Protein AF-A0A6A5HPJ6-F1 (afdb_monomer_lite)

Sequence (276 aa):
MSELLFRKVLNNEHLLENILDHLSEDFTKNVSIRLVNSSFNANFLRSIRLNYRRMKMECIGAPENVFYPETIKDHIYINYRKVKKTVVPNYFRFLRNVAKVKVEEIIVKNISNAGRVFAEKFHDLVYNELIGSNRANVSKLIGLGELCAECDDCNEMIHQCREYGPVLFDTLCRLSSFKIFDKLHVTSRTLEDFANFCSFFAGCKEDSVVLLDSVVRPEISVDHLVLWINESKVFYENGVKKRDHYYMPREVIDIMLKRSQDKPRIRQAVTVTLLF

Radius of gyration: 23.06 Å; chains: 1; bounding box: 64×51×66 Å

Foldseek 3Di:
DVVVVVVVQLQPLVNLLVVCVVVVQDVVVVVCQLVVDVNNVVSNLVVLLVLQLAWEKEADDAADDPVDVVQADQFIAISNHTDGLVCLLVVLQCVCPVSVHLHAEYEYYHVNSNDLVSLLVVLVSCDPRNCNPSLLNHQYDYDSPVSDPDDPSLLVNVQRHQHDDPDALVSLQPPPAQDEHQEYEHELVRQVVLQCVLVVPDPDPVSSLVVLLVSNPLSYEYLEYEYAYEQWDWDADVNDTDIDGDDRPVSNVVSNVVSNPPDPDHDHDYHYDYDD

Structure (mmCIF, N/CA/C/O backbone):
data_AF-A0A6A5HPJ6-F1
#
_entry.id   AF-A0A6A5HPJ6-F1
#
loop_
_atom_site.group_PDB
_atom_site.id
_atom_site.type_symbol
_atom_site.label_atom_id
_atom_site.label_alt_id
_atom_site.label_comp_id
_atom_site.label_asym_id
_atom_site.label_entity_id
_atom_site.label_seq_id
_atom_site.pdbx_PDB_ins_code
_atom_site.Cartn_x
_atom_site.Cartn_y
_atom_site.Cartn_z
_atom_site.occupancy
_atom_site.B_iso_or_equiv
_atom_site.auth_seq_id
_atom_site.auth_comp_id
_atom_site.auth_asym_id
_atom_site.auth_atom_id
_atom_site.pdbx_PDB_model_num
ATOM 1 N N . MET A 1 1 ? -38.010 3.406 37.203 1.00 51.53 1 MET A N 1
ATOM 2 C CA . MET A 1 1 ? -38.486 2.920 35.883 1.00 51.53 1 MET A CA 1
ATOM 3 C C . MET A 1 1 ? -37.555 3.306 34.728 1.00 51.53 1 MET A C 1
ATOM 5 O O . MET A 1 1 ? -37.367 2.480 33.845 1.00 51.53 1 MET A O 1
ATOM 9 N N . SER A 1 2 ? -36.936 4.497 34.733 1.00 67.88 2 SER A N 1
ATOM 10 C CA . SER A 1 2 ? -36.035 4.946 33.653 1.00 67.88 2 SER A CA 1
ATOM 11 C C . SER A 1 2 ? -34.766 4.096 33.504 1.00 67.88 2 SER A C 1
ATOM 13 O O . SER A 1 2 ? -34.370 3.794 32.388 1.00 67.88 2 SER A O 1
ATOM 15 N N . GLU A 1 3 ? -34.168 3.638 34.604 1.00 67.81 3 GLU A N 1
ATOM 16 C CA . GLU A 1 3 ? -32.877 2.932 34.583 1.00 67.81 3 GLU A CA 1
ATOM 17 C C . GLU A 1 3 ? -32.939 1.531 33.949 1.00 67.81 3 GLU A C 1
ATOM 19 O O . GLU A 1 3 ? -32.021 1.108 33.245 1.00 67.81 3 GLU A O 1
ATOM 24 N N . LEU A 1 4 ? -34.063 0.828 34.122 1.00 72.25 4 LEU A N 1
ATOM 25 C CA . LEU A 1 4 ? -34.287 -0.486 33.514 1.00 72.25 4 LEU A CA 1
ATOM 26 C C . LEU A 1 4 ? -34.496 -0.376 31.994 1.00 72.25 4 LEU A C 1
ATOM 28 O O . LEU A 1 4 ? -34.006 -1.209 31.234 1.00 72.25 4 LEU A O 1
ATOM 32 N N . LEU A 1 5 ? -35.192 0.676 31.552 1.00 70.69 5 LEU A N 1
ATOM 33 C CA . LEU A 1 5 ? -35.338 1.032 30.138 1.00 70.69 5 LEU A CA 1
ATOM 34 C C . LEU A 1 5 ? -33.995 1.453 29.535 1.00 70.69 5 LEU A C 1
ATOM 36 O O . LEU A 1 5 ? -33.640 0.974 28.461 1.00 70.69 5 LEU A O 1
ATOM 40 N N . PHE A 1 6 ? -33.211 2.256 30.259 1.00 70.00 6 PHE A N 1
ATOM 41 C CA . PHE A 1 6 ? -31.869 2.662 29.843 1.00 70.00 6 PHE A CA 1
ATOM 42 C C . PHE A 1 6 ? -30.971 1.441 29.626 1.00 70.00 6 PHE A C 1
ATOM 44 O O . PHE A 1 6 ? -30.386 1.281 28.560 1.00 70.00 6 PHE A O 1
ATOM 51 N N . ARG A 1 7 ? -30.942 0.499 30.578 1.00 70.50 7 ARG A N 1
ATOM 52 C CA . ARG A 1 7 ? -30.204 -0.764 30.422 1.00 70.50 7 ARG A CA 1
ATOM 53 C C . ARG A 1 7 ? -30.700 -1.613 29.254 1.00 70.50 7 ARG A C 1
ATOM 55 O O . ARG A 1 7 ? -29.881 -2.260 28.614 1.00 70.50 7 ARG A O 1
ATOM 62 N N . LYS A 1 8 ? -32.004 -1.640 28.968 1.00 76.25 8 LYS A N 1
ATOM 63 C CA . LYS A 1 8 ? -32.538 -2.382 27.813 1.00 76.25 8 LYS A CA 1
ATOM 64 C C . LYS A 1 8 ? -32.089 -1.772 26.484 1.00 76.25 8 LYS A C 1
ATOM 66 O O . LYS A 1 8 ? -31.725 -2.518 25.584 1.00 76.25 8 LYS A O 1
ATOM 71 N N . VAL A 1 9 ? -32.070 -0.443 26.375 1.00 71.88 9 VAL A N 1
ATOM 72 C CA . VAL A 1 9 ? -31.607 0.262 25.167 1.00 71.88 9 VAL A CA 1
ATOM 73 C C . VAL A 1 9 ? -30.094 0.113 24.995 1.00 71.88 9 VAL A C 1
ATOM 75 O O . VAL A 1 9 ? -29.637 -0.298 23.934 1.00 71.88 9 VAL A O 1
ATOM 78 N N . LEU A 1 10 ? -29.312 0.361 26.051 1.00 73.12 10 LEU A N 1
ATOM 79 C CA . LEU A 1 10 ? -27.845 0.333 26.001 1.00 73.12 10 LEU A CA 1
ATOM 80 C C . LEU A 1 10 ? -27.224 -1.075 25.902 1.00 73.12 10 LEU A C 1
ATOM 82 O O . LEU A 1 10 ? -25.999 -1.195 25.883 1.00 73.12 10 LEU A O 1
ATOM 86 N N . ASN A 1 11 ? -28.044 -2.127 25.882 1.00 75.31 11 ASN A N 1
ATOM 87 C CA . ASN A 1 11 ? -27.625 -3.516 25.676 1.00 75.31 11 ASN A CA 1
ATOM 88 C C . ASN A 1 11 ? -28.255 -4.141 24.420 1.00 75.31 11 ASN A C 1
ATOM 90 O O . ASN A 1 11 ? -28.041 -5.321 24.157 1.00 75.31 11 ASN A O 1
ATOM 94 N N . ASN A 1 12 ? -29.044 -3.384 23.654 1.00 80.94 12 ASN A N 1
ATOM 95 C CA . ASN A 1 12 ? -29.638 -3.874 22.417 1.00 80.94 12 ASN A CA 1
ATOM 96 C C . ASN A 1 12 ? -28.634 -3.721 21.266 1.00 80.94 12 ASN A C 1
ATOM 98 O O . ASN A 1 12 ? -28.398 -2.607 20.809 1.00 80.94 12 ASN A O 1
ATOM 102 N N . GLU A 1 13 ? -28.062 -4.830 20.789 1.00 76.25 13 GLU A N 1
ATOM 103 C CA . GLU A 1 13 ? -27.014 -4.817 19.755 1.00 76.25 13 GLU A CA 1
ATOM 104 C C . GLU A 1 13 ? -27.419 -4.054 18.488 1.00 76.25 13 GLU A C 1
ATOM 106 O O . GLU A 1 13 ? -26.641 -3.239 18.007 1.00 76.25 13 GLU A O 1
ATOM 111 N N . HIS A 1 14 ? -28.650 -4.224 18.002 1.00 78.25 14 HIS A N 1
ATOM 112 C CA . HIS A 1 14 ? -29.121 -3.551 16.789 1.00 78.25 14 HIS A CA 1
ATOM 113 C C . HIS A 1 14 ? -29.228 -2.027 16.968 1.00 78.25 14 HIS A C 1
ATOM 115 O O . HIS A 1 14 ? -28.934 -1.256 16.054 1.00 78.25 14 HIS A O 1
ATOM 121 N N . LEU A 1 15 ? -29.659 -1.560 18.144 1.00 78.50 15 LEU A N 1
ATOM 122 C CA . LEU A 1 15 ? -29.685 -0.125 18.439 1.00 78.50 15 LEU A CA 1
ATOM 123 C C . LEU A 1 15 ? -28.268 0.429 18.597 1.00 78.50 15 LEU A C 1
ATOM 125 O O . LEU A 1 15 ? -27.994 1.535 18.139 1.00 78.50 15 LEU A O 1
ATOM 129 N N . LEU A 1 16 ? -27.368 -0.341 19.212 1.00 78.38 16 LEU A N 1
ATOM 130 C CA . LEU A 1 16 ? -25.968 0.043 19.366 1.00 78.38 16 LEU A CA 1
ATOM 131 C C . LEU A 1 16 ? -25.250 0.131 18.021 1.00 78.38 16 LEU A C 1
ATOM 133 O O . LEU A 1 16 ? -24.552 1.113 17.804 1.00 78.38 16 LEU A O 1
ATOM 137 N N . GLU A 1 17 ? -25.433 -0.837 17.121 1.00 74.06 17 GLU A N 1
ATOM 138 C CA . GLU A 1 17 ? -24.867 -0.799 15.766 1.00 74.06 17 GLU A CA 1
ATOM 139 C C . GLU A 1 17 ? -25.351 0.452 15.016 1.00 74.06 17 GLU A C 1
ATOM 141 O O . GLU A 1 17 ? -24.523 1.240 14.565 1.00 74.06 17 GLU A O 1
ATOM 146 N N . ASN A 1 18 ? -26.658 0.739 15.029 1.00 76.88 18 ASN A N 1
ATOM 147 C CA . ASN A 1 18 ? -27.204 1.955 14.415 1.00 76.88 18 ASN A CA 1
ATOM 148 C C . ASN A 1 18 ? -26.628 3.248 15.018 1.00 76.88 18 ASN A C 1
ATOM 150 O O . ASN A 1 18 ? -26.275 4.171 14.284 1.00 76.88 18 ASN A O 1
ATOM 154 N N . ILE A 1 19 ? -26.530 3.339 16.349 1.00 73.56 19 ILE A N 1
ATOM 155 C CA . ILE A 1 19 ? -25.943 4.502 17.034 1.00 73.56 19 ILE A CA 1
ATOM 156 C C . ILE A 1 19 ? -24.470 4.657 16.640 1.00 73.56 19 ILE A C 1
ATOM 158 O O . ILE A 1 19 ? -24.012 5.761 16.346 1.00 73.56 19 ILE A O 1
ATOM 162 N N . LEU A 1 20 ? -23.723 3.555 16.625 1.00 73.12 20 LEU A N 1
ATOM 163 C CA . LEU A 1 20 ? -22.304 3.549 16.303 1.00 73.12 20 LEU A CA 1
ATOM 164 C C . LEU A 1 20 ? -22.040 3.896 14.845 1.00 73.12 20 LEU A C 1
ATOM 166 O O . LEU A 1 20 ? -21.059 4.587 14.601 1.00 73.12 20 LEU A O 1
ATOM 170 N N . ASP A 1 21 ? -22.903 3.502 13.910 1.00 71.25 21 ASP A N 1
ATOM 171 C CA . ASP A 1 21 ? -22.786 3.875 12.499 1.00 71.25 21 ASP A CA 1
ATOM 172 C C . ASP A 1 21 ? -22.893 5.393 12.309 1.00 71.25 21 ASP A C 1
ATOM 174 O O . ASP A 1 21 ? -22.066 5.981 11.606 1.00 71.25 21 ASP A O 1
ATOM 178 N N . HIS A 1 22 ? -23.808 6.050 13.032 1.00 69.69 22 HIS A N 1
ATOM 179 C CA . HIS A 1 22 ? -23.973 7.510 13.010 1.00 69.69 22 HIS A CA 1
ATOM 180 C C . HIS A 1 22 ? -22.855 8.250 13.758 1.00 69.69 22 HIS A C 1
ATOM 182 O O . HIS A 1 22 ? -22.448 9.339 13.365 1.00 69.69 22 HIS A O 1
ATOM 188 N N . LEU A 1 23 ? -22.316 7.658 14.828 1.00 64.00 23 LEU A N 1
ATOM 189 C CA . LEU A 1 23 ? -21.153 8.191 15.549 1.00 64.00 23 LEU A CA 1
ATOM 190 C C . LEU A 1 23 ? -19.832 7.850 14.852 1.00 64.00 23 LEU A C 1
ATOM 192 O O . LEU A 1 23 ? -18.767 8.320 15.265 1.00 64.00 23 LEU A O 1
ATOM 196 N N . SER A 1 24 ? -19.864 6.997 13.828 1.00 54.75 24 SER A N 1
ATOM 197 C CA . SER A 1 24 ? -18.650 6.404 13.301 1.00 54.75 24 SER A CA 1
ATOM 198 C C . SER A 1 24 ? -17.771 7.434 12.618 1.00 54.75 24 SER A C 1
ATOM 200 O O . SER A 1 24 ? -16.578 7.180 12.608 1.00 54.75 24 SER A O 1
ATOM 202 N N . GLU A 1 25 ? -18.280 8.564 12.108 1.00 56.00 25 GLU A N 1
ATOM 203 C CA . GLU A 1 25 ? -17.549 9.495 11.225 1.00 56.00 25 GLU A CA 1
ATOM 204 C C . GLU A 1 25 ? -16.145 9.879 11.722 1.00 56.00 25 GLU A C 1
ATOM 206 O O . GLU A 1 25 ? -15.208 9.953 10.926 1.00 56.00 25 GLU A O 1
ATOM 211 N N . ASP A 1 26 ? -15.947 10.019 13.035 1.00 61.34 26 ASP A N 1
ATOM 212 C CA . ASP A 1 26 ? -14.626 10.223 13.626 1.00 61.34 26 ASP A CA 1
ATOM 213 C C . ASP A 1 26 ? -14.498 9.491 14.965 1.00 61.34 26 ASP A C 1
ATOM 215 O O . ASP A 1 26 ? -14.671 10.058 16.046 1.00 61.34 26 ASP A O 1
ATOM 219 N N . PHE A 1 27 ? -14.169 8.197 14.904 1.00 66.81 27 PHE A N 1
ATOM 220 C CA . PHE A 1 27 ? -14.058 7.384 16.114 1.00 66.81 27 PHE A CA 1
ATOM 221 C C . PHE A 1 27 ? -13.033 7.942 17.109 1.00 66.81 27 PHE A C 1
ATOM 223 O O . PHE A 1 27 ? -13.158 7.662 18.297 1.00 66.81 27 PHE A O 1
ATOM 230 N N . THR A 1 28 ? -12.045 8.735 16.664 1.00 65.00 28 THR A N 1
ATOM 231 C CA . THR A 1 28 ? -11.054 9.346 17.565 1.00 65.00 28 THR A CA 1
ATOM 232 C C . THR A 1 28 ? -11.689 10.370 18.499 1.00 65.00 28 THR A C 1
ATOM 234 O O . THR A 1 28 ? -11.303 10.453 19.663 1.00 65.00 28 THR A O 1
ATOM 237 N N . LYS A 1 29 ? -12.723 11.077 18.032 1.00 68.81 29 LYS A N 1
ATOM 238 C CA . LYS A 1 29 ? -13.546 11.971 18.859 1.00 68.81 29 LYS A CA 1
ATOM 239 C C . LYS A 1 29 ? -14.499 11.206 19.772 1.00 68.81 29 LYS A C 1
ATOM 241 O O . LYS A 1 29 ? -14.876 11.700 20.827 1.00 68.81 29 LYS A O 1
ATOM 246 N N . ASN A 1 30 ? -14.829 9.978 19.385 1.00 71.75 30 ASN A N 1
ATOM 247 C CA . ASN A 1 30 ? -15.863 9.158 20.002 1.00 71.75 30 ASN A CA 1
ATOM 248 C C . ASN A 1 30 ? -15.307 7.976 20.817 1.00 71.75 30 ASN A C 1
ATOM 250 O O . ASN A 1 30 ? -16.066 7.110 21.246 1.00 71.75 30 ASN A O 1
ATOM 254 N N . VAL A 1 31 ? -13.996 7.939 21.097 1.00 75.19 31 VAL A N 1
ATOM 255 C CA . VAL A 1 31 ? -13.368 6.870 21.904 1.00 75.19 31 VAL A CA 1
ATOM 256 C C . VAL A 1 31 ? -13.970 6.802 23.310 1.00 75.19 31 VAL A C 1
ATO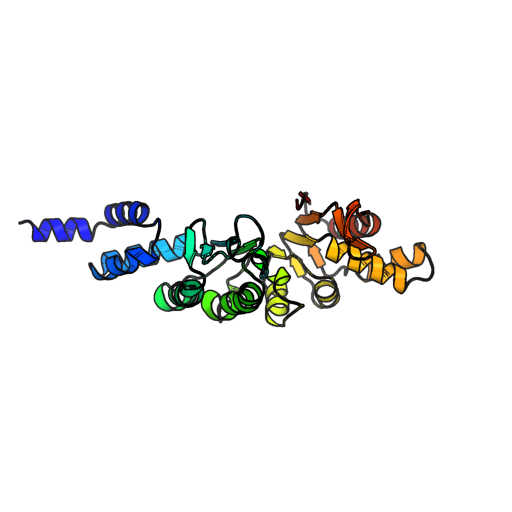M 258 O O . VAL A 1 31 ? -14.072 5.714 23.876 1.00 75.19 31 VAL A O 1
ATOM 261 N N . SER A 1 32 ? -14.401 7.936 23.868 1.00 77.81 32 SER A N 1
ATOM 262 C CA . SER A 1 32 ? -15.023 8.021 25.195 1.00 77.81 32 SER A CA 1
ATOM 263 C C . SER A 1 32 ? -16.351 7.267 25.293 1.00 77.81 32 SER A C 1
ATOM 265 O O . SER A 1 32 ? -16.693 6.803 26.377 1.00 77.81 32 SER A O 1
ATOM 267 N N . ILE A 1 33 ? -17.064 7.039 24.183 1.00 78.00 33 ILE A N 1
ATOM 268 C CA . ILE A 1 33 ? -18.317 6.260 24.168 1.00 78.00 33 ILE A CA 1
ATOM 269 C C . ILE A 1 33 ? -18.087 4.805 24.595 1.00 78.00 33 ILE A C 1
ATOM 271 O O . ILE A 1 33 ? -18.977 4.158 25.145 1.00 78.00 33 ILE A O 1
ATOM 275 N N . ARG A 1 34 ? -16.858 4.300 24.457 1.00 79.19 34 ARG A N 1
ATOM 276 C CA . ARG A 1 34 ? -16.461 2.992 24.995 1.00 79.19 34 ARG A CA 1
ATOM 277 C C . ARG A 1 34 ? -16.587 2.906 26.518 1.00 79.19 34 ARG A C 1
ATOM 279 O O . ARG A 1 34 ? -16.621 1.806 27.054 1.00 79.19 34 ARG A O 1
ATOM 286 N N . LEU A 1 35 ? -16.617 4.039 27.214 1.00 83.75 35 LEU A N 1
ATOM 287 C CA . LEU A 1 35 ? -16.704 4.100 28.671 1.00 83.75 35 LEU A CA 1
ATOM 288 C C . LEU A 1 35 ? -18.152 4.044 29.180 1.00 83.75 35 LEU A C 1
ATOM 290 O O . LEU A 1 35 ? -18.349 3.956 30.386 1.00 83.75 35 LEU A O 1
ATOM 294 N N . VAL A 1 36 ? -19.156 4.066 28.289 1.00 83.25 36 VAL A N 1
ATOM 295 C CA . VAL A 1 36 ? -20.579 4.023 28.671 1.00 83.25 36 VAL A CA 1
ATOM 296 C C . VAL A 1 36 ? -20.911 2.718 29.396 1.00 83.25 36 VAL A C 1
ATOM 298 O O . VAL A 1 36 ? -21.450 2.748 30.498 1.00 83.25 36 VAL A O 1
ATOM 301 N N . ASN A 1 37 ? -20.595 1.569 28.789 1.00 83.75 37 ASN A N 1
ATOM 302 C CA . ASN A 1 37 ? -20.653 0.250 29.423 1.00 83.75 37 ASN A CA 1
ATOM 303 C C . ASN A 1 37 ? -19.894 -0.805 28.586 1.00 83.75 37 ASN A C 1
ATOM 305 O O . ASN A 1 37 ? -19.376 -0.521 27.500 1.00 83.75 37 ASN A O 1
ATOM 309 N N . SER A 1 38 ? -19.848 -2.045 29.082 1.00 86.00 38 SER A N 1
ATOM 310 C CA . SER A 1 38 ? -19.188 -3.171 28.408 1.00 86.00 38 SER A CA 1
ATOM 311 C C . SER A 1 38 ? -19.775 -3.483 27.025 1.00 86.00 38 SER A C 1
ATOM 313 O O . SER A 1 38 ? -19.006 -3.746 26.099 1.00 86.00 38 SER A O 1
ATOM 315 N N . SER A 1 39 ? -21.098 -3.408 26.862 1.00 84.00 39 SER A N 1
ATOM 316 C CA . SER A 1 39 ? -21.813 -3.653 25.599 1.00 84.00 39 SER A CA 1
ATOM 317 C C . SER A 1 39 ? -21.470 -2.612 24.531 1.00 84.00 39 SER A C 1
ATOM 319 O O . SER A 1 39 ? -21.181 -2.976 23.391 1.00 84.00 39 SER A O 1
ATOM 321 N N . PHE A 1 40 ? -21.412 -1.327 24.894 1.00 83.81 40 PHE A N 1
ATOM 322 C CA . PHE A 1 40 ? -20.955 -0.246 24.017 1.00 83.81 40 PHE A CA 1
ATOM 323 C C . PHE A 1 40 ? -19.508 -0.447 23.597 1.00 83.81 40 PHE A C 1
ATOM 325 O O . PHE A 1 40 ? -19.202 -0.363 22.412 1.00 83.81 40 PHE A O 1
ATOM 332 N N . ASN A 1 41 ? -18.613 -0.749 24.542 1.00 86.19 41 ASN A N 1
ATOM 333 C CA . ASN A 1 41 ? -17.216 -1.016 24.213 1.00 86.19 41 ASN A CA 1
ATOM 334 C C . ASN A 1 41 ? -17.084 -2.208 23.252 1.00 86.19 41 ASN A C 1
ATOM 336 O O . ASN A 1 41 ? -16.337 -2.127 22.280 1.00 86.19 41 ASN A O 1
ATOM 340 N N . ALA A 1 42 ? -17.810 -3.303 23.495 1.00 87.06 42 ALA A N 1
ATOM 341 C CA . ALA A 1 42 ? -17.764 -4.492 22.651 1.00 87.06 42 ALA A CA 1
ATOM 342 C C . ALA A 1 42 ? -18.242 -4.200 21.221 1.00 87.06 42 ALA A C 1
ATOM 344 O O . ALA A 1 42 ? -17.525 -4.518 20.268 1.00 87.06 42 ALA A O 1
ATOM 345 N N . ASN A 1 43 ? -19.396 -3.542 21.076 1.00 85.12 43 ASN A N 1
ATOM 346 C CA . ASN A 1 43 ? -19.951 -3.176 19.773 1.00 85.12 43 ASN A CA 1
ATOM 347 C C . ASN A 1 43 ? -19.077 -2.141 19.054 1.00 85.12 43 ASN A C 1
ATOM 349 O O . ASN A 1 43 ? -18.738 -2.335 17.892 1.00 85.12 43 ASN A O 1
ATOM 353 N N . PHE A 1 44 ? -18.586 -1.118 19.760 1.00 84.69 44 PHE A N 1
ATOM 354 C CA . PHE A 1 44 ? -17.667 -0.127 19.195 1.00 84.69 44 PHE A CA 1
ATOM 355 C C . PHE A 1 44 ? -16.409 -0.797 18.630 1.00 84.69 44 PHE A C 1
ATOM 357 O O . PHE A 1 44 ? -16.035 -0.570 17.481 1.00 84.69 44 PHE A O 1
ATOM 364 N N . LEU A 1 45 ? -15.758 -1.667 19.412 1.00 88.19 45 LEU A N 1
ATOM 365 C CA . LEU A 1 45 ? -14.560 -2.372 18.956 1.00 88.19 45 LEU A CA 1
ATOM 366 C C . LEU A 1 45 ? -14.864 -3.345 17.808 1.00 88.19 45 LEU A C 1
ATOM 368 O O . LEU A 1 45 ? -14.022 -3.512 16.927 1.00 88.19 45 LEU A O 1
ATOM 372 N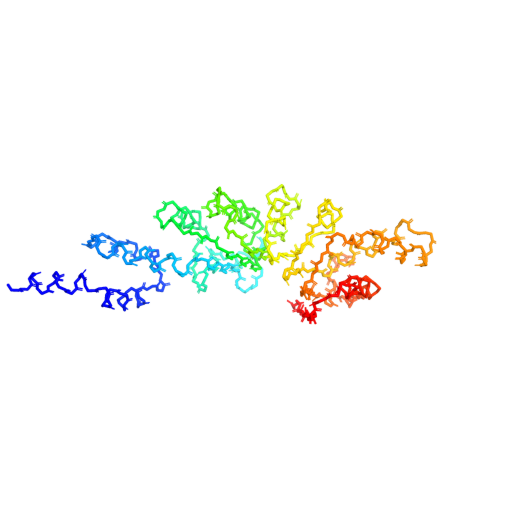 N . ARG A 1 46 ? -16.046 -3.974 17.788 1.00 88.69 46 ARG A N 1
ATOM 373 C CA . ARG A 1 46 ? -16.505 -4.811 16.670 1.00 88.69 46 ARG A CA 1
ATOM 374 C C . ARG A 1 46 ? -16.636 -3.990 15.385 1.00 88.69 46 ARG A C 1
ATOM 376 O O . ARG A 1 46 ? -16.044 -4.389 14.384 1.00 88.69 46 ARG A O 1
ATOM 383 N N . SER A 1 47 ? -17.297 -2.833 15.421 1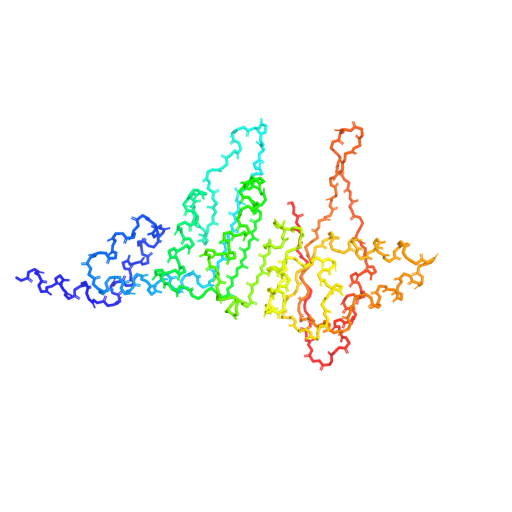.00 85.00 47 SER A N 1
ATOM 384 C CA . SER A 1 47 ? -17.425 -1.947 14.255 1.00 85.00 47 SER A CA 1
ATOM 385 C C . SER A 1 47 ? -16.061 -1.473 13.747 1.00 85.00 47 SER A C 1
ATOM 387 O O . SER A 1 47 ? -15.799 -1.517 12.547 1.00 85.00 47 SER A O 1
ATOM 389 N N . ILE A 1 48 ? -15.137 -1.108 14.646 1.00 87.81 48 ILE A N 1
ATOM 390 C CA . ILE A 1 48 ? -13.757 -0.766 14.259 1.00 87.81 48 ILE A CA 1
ATOM 391 C C . ILE A 1 48 ? -13.070 -1.948 13.563 1.00 87.81 48 ILE A C 1
ATOM 393 O O . ILE A 1 48 ? -12.483 -1.782 12.498 1.00 87.81 48 ILE A O 1
ATOM 397 N N . ARG A 1 49 ? -13.164 -3.165 14.108 1.00 91.31 49 ARG A N 1
ATOM 398 C CA . ARG A 1 49 ? -12.549 -4.346 13.480 1.00 91.31 49 ARG A CA 1
ATOM 399 C C . ARG A 1 49 ? -13.098 -4.640 12.095 1.00 91.31 49 ARG A C 1
ATOM 401 O O . ARG A 1 49 ? -12.340 -5.157 11.289 1.00 91.31 49 ARG A O 1
ATOM 408 N N . LEU A 1 50 ? -14.374 -4.369 11.831 1.00 88.31 50 LEU A N 1
ATOM 409 C CA . LEU A 1 50 ? -14.977 -4.579 10.513 1.00 88.31 50 LEU A CA 1
ATOM 410 C C . LEU A 1 50 ? -14.527 -3.499 9.521 1.00 88.31 50 LEU A C 1
ATOM 412 O O . LEU A 1 50 ? -14.069 -3.822 8.429 1.00 88.31 50 LEU A O 1
ATOM 416 N N . ASN A 1 51 ? -14.564 -2.233 9.935 1.00 85.75 51 ASN A N 1
ATOM 417 C CA . ASN A 1 51 ? -14.292 -1.092 9.058 1.00 85.75 51 ASN A CA 1
ATOM 418 C C . ASN A 1 51 ? -12.804 -0.877 8.743 1.00 85.75 51 ASN A C 1
ATOM 420 O O . ASN A 1 51 ? -12.479 -0.195 7.775 1.00 85.75 51 ASN A O 1
ATOM 424 N N . TYR A 1 52 ? -11.900 -1.433 9.554 1.00 92.44 52 TYR A N 1
ATOM 425 C CA . TYR A 1 52 ? -10.456 -1.196 9.447 1.00 92.44 52 TYR A CA 1
ATOM 426 C C . TYR A 1 52 ? -9.649 -2.434 9.027 1.00 92.44 52 TYR A C 1
ATOM 428 O O . TYR A 1 52 ? -8.422 -2.398 9.053 1.00 92.44 52 TYR A O 1
ATOM 436 N N . ARG A 1 53 ? -10.301 -3.524 8.587 1.00 95.19 53 ARG A N 1
ATOM 437 C CA . ARG A 1 53 ? -9.577 -4.628 7.915 1.00 95.19 53 ARG A CA 1
ATOM 438 C C . ARG A 1 53 ? -8.966 -4.181 6.594 1.00 95.19 53 ARG A C 1
ATOM 440 O O . ARG A 1 53 ? -7.885 -4.632 6.225 1.00 95.19 53 ARG A O 1
ATOM 447 N N . ARG A 1 54 ? -9.678 -3.285 5.906 1.00 96.44 54 ARG A N 1
ATOM 448 C CA . ARG A 1 54 ? -9.254 -2.631 4.673 1.00 96.44 54 ARG A CA 1
ATOM 449 C C . ARG A 1 54 ? -8.860 -1.201 4.995 1.00 96.44 54 ARG A C 1
ATOM 451 O O . ARG A 1 54 ? -9.678 -0.421 5.480 1.00 96.44 54 ARG A O 1
ATOM 458 N N . MET A 1 55 ? -7.605 -0.878 4.738 1.00 96.75 55 MET A N 1
ATOM 459 C CA . MET A 1 55 ? -6.997 0.406 5.042 1.00 96.75 55 MET A CA 1
ATOM 460 C C . MET A 1 55 ? -6.677 1.128 3.742 1.00 96.75 55 MET A C 1
ATOM 462 O O . MET A 1 55 ? -5.807 0.703 2.989 1.00 96.75 55 MET A O 1
ATOM 466 N N . LYS A 1 56 ? -7.345 2.250 3.491 1.00 96.62 56 LYS A N 1
ATOM 467 C CA . LYS A 1 56 ? -6.990 3.197 2.436 1.00 96.62 56 LYS A CA 1
ATOM 468 C C . LYS A 1 56 ? -6.426 4.454 3.079 1.00 96.62 56 LYS A C 1
ATOM 470 O O . LYS A 1 56 ? -7.114 5.102 3.863 1.00 96.62 56 LYS A O 1
ATOM 475 N N . MET A 1 57 ? -5.187 4.793 2.758 1.00 97.00 57 MET A N 1
ATOM 476 C CA . MET A 1 57 ? -4.464 5.912 3.355 1.00 97.00 57 MET A CA 1
ATOM 477 C C . MET A 1 57 ? -3.930 6.813 2.252 1.00 97.00 57 MET A C 1
ATOM 479 O O . MET A 1 57 ? -3.186 6.358 1.387 1.00 97.00 57 MET A O 1
ATOM 483 N N . GLU A 1 58 ? -4.329 8.080 2.245 1.00 95.50 58 GLU A N 1
ATOM 484 C CA . GLU A 1 58 ? -3.996 8.971 1.139 1.00 95.50 58 GLU A CA 1
ATOM 485 C C . GLU A 1 58 ? -3.797 10.432 1.539 1.00 95.50 58 GLU A C 1
ATOM 487 O O . GLU A 1 58 ? -4.402 10.933 2.488 1.00 95.50 58 GLU A O 1
ATOM 492 N N . CYS A 1 59 ? -2.951 11.133 0.784 1.00 92.69 59 CYS A N 1
ATOM 493 C CA . CYS A 1 59 ? -2.885 12.590 0.812 1.00 92.69 59 CYS A CA 1
ATOM 494 C C . CYS A 1 59 ? -3.659 13.152 -0.385 1.00 92.69 59 CYS A C 1
ATOM 496 O O . CYS A 1 59 ? -3.382 12.803 -1.533 1.00 92.69 59 CYS A O 1
ATOM 498 N N . ILE A 1 60 ? -4.627 14.033 -0.121 1.00 87.44 60 ILE A N 1
ATOM 499 C CA . ILE A 1 60 ? -5.485 14.638 -1.148 1.00 87.44 60 ILE A CA 1
ATOM 500 C C . ILE A 1 60 ? -5.054 16.086 -1.382 1.00 87.44 60 ILE A C 1
ATOM 502 O O . ILE A 1 60 ? -4.824 16.828 -0.427 1.00 87.44 60 ILE A O 1
ATOM 506 N N . GLY A 1 61 ? -4.952 16.496 -2.647 1.00 82.31 61 GLY A N 1
ATOM 507 C CA . GLY A 1 61 ? -4.560 17.845 -3.069 1.00 82.31 61 GLY A CA 1
ATOM 508 C C . GLY A 1 61 ? -3.074 17.973 -3.415 1.00 82.31 61 GLY A C 1
ATOM 509 O O . GLY A 1 61 ? -2.343 16.983 -3.412 1.00 82.31 61 GLY A O 1
ATOM 510 N N . ALA A 1 62 ? -2.628 19.205 -3.674 1.00 78.06 62 ALA A N 1
ATOM 511 C CA . ALA A 1 62 ? -1.271 19.496 -4.145 1.00 78.06 62 ALA A CA 1
ATOM 512 C C . ALA A 1 62 ? -0.169 18.990 -3.185 1.00 78.06 62 ALA A C 1
ATOM 514 O O . ALA A 1 62 ? -0.413 18.935 -1.974 1.00 78.06 62 ALA A O 1
ATOM 515 N N . PRO A 1 63 ? 1.019 18.614 -3.697 1.00 80.50 63 PRO A N 1
ATOM 516 C CA . PRO A 1 63 ? 2.163 18.252 -2.868 1.00 80.50 63 PRO A CA 1
ATOM 517 C C . PRO A 1 63 ? 2.591 19.380 -1.933 1.00 80.50 63 PRO A C 1
ATOM 519 O O . PRO A 1 63 ? 2.631 20.543 -2.331 1.00 80.50 63 PRO A O 1
ATOM 522 N N . GLU A 1 64 ? 2.952 19.017 -0.706 1.00 81.25 64 GLU A N 1
ATOM 523 C CA . GLU A 1 64 ? 3.606 19.924 0.232 1.00 81.25 64 GLU A CA 1
ATOM 524 C C . GLU A 1 64 ? 4.964 20.362 -0.304 1.00 81.25 64 GLU A C 1
ATOM 526 O O . GLU A 1 64 ? 5.801 19.536 -0.675 1.00 81.25 64 GLU A O 1
ATOM 531 N N . ASN A 1 65 ? 5.195 21.669 -0.308 1.00 69.69 65 ASN A N 1
ATOM 532 C CA . ASN A 1 65 ? 6.460 22.263 -0.683 1.00 69.69 65 ASN A CA 1
ATOM 533 C C . ASN A 1 65 ? 7.053 22.996 0.522 1.00 69.69 65 ASN A C 1
ATOM 535 O O . ASN A 1 65 ? 6.435 23.892 1.090 1.00 69.69 65 ASN A O 1
ATOM 539 N N . VAL A 1 66 ? 8.282 22.625 0.885 1.00 61.97 66 VAL A N 1
ATOM 540 C CA . VAL A 1 66 ? 9.022 23.210 2.015 1.00 61.97 66 VAL A CA 1
ATOM 541 C C . VAL A 1 66 ? 9.218 24.724 1.847 1.00 61.97 66 VAL A C 1
ATOM 543 O O . VAL A 1 66 ? 9.316 25.438 2.839 1.00 61.97 66 VAL A O 1
ATOM 546 N N . PHE A 1 67 ? 9.228 25.222 0.607 1.00 62.16 67 PHE A N 1
ATOM 547 C CA . PHE A 1 67 ? 9.363 26.645 0.291 1.00 62.16 67 PHE A CA 1
ATOM 548 C C . PHE A 1 67 ? 8.043 27.433 0.354 1.00 62.16 67 PHE A C 1
ATOM 550 O O . PHE A 1 67 ? 8.089 28.659 0.368 1.00 62.16 67 PHE A O 1
ATOM 557 N N . TYR A 1 68 ? 6.889 26.756 0.412 1.00 66.75 68 TYR A N 1
ATOM 558 C CA . TYR A 1 68 ? 5.555 27.373 0.408 1.00 66.75 68 TYR A CA 1
ATOM 559 C C . TYR A 1 68 ? 4.740 26.879 1.615 1.00 66.75 68 TYR A C 1
ATOM 561 O O . TY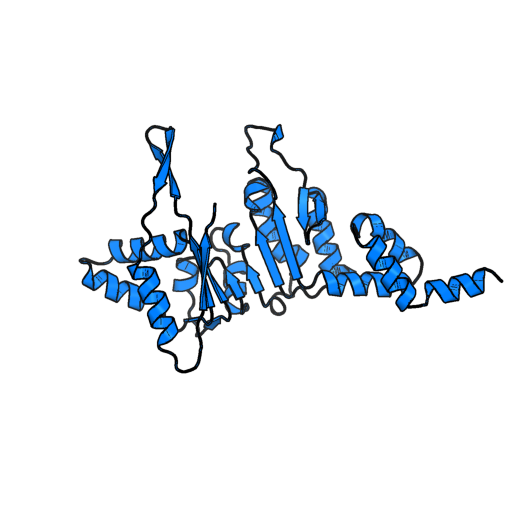R A 1 68 ? 4.044 25.857 1.515 1.00 66.75 68 TYR A O 1
ATOM 569 N N . PRO A 1 69 ? 4.833 27.564 2.773 1.00 65.25 69 PRO A N 1
ATOM 570 C CA . PRO A 1 69 ? 4.207 27.149 4.031 1.00 65.25 69 PRO A CA 1
ATOM 571 C C . PRO A 1 69 ? 2.697 26.892 3.934 1.00 65.25 69 PRO A C 1
ATOM 573 O O . PRO A 1 69 ? 2.171 26.029 4.632 1.00 65.25 69 PRO A O 1
ATOM 576 N N . GLU A 1 70 ? 2.001 27.596 3.044 1.00 64.94 70 GLU A N 1
ATOM 577 C CA . GLU A 1 70 ? 0.567 27.463 2.776 1.00 64.94 70 GLU A CA 1
ATOM 578 C C . GLU A 1 70 ? 0.164 26.089 2.225 1.00 64.94 70 GLU A C 1
ATOM 580 O O . GLU A 1 70 ? -1.001 25.702 2.305 1.00 64.94 70 GLU A O 1
ATOM 585 N N . THR A 1 71 ? 1.120 25.330 1.682 1.00 68.31 71 THR A N 1
ATOM 586 C CA . THR A 1 71 ? 0.872 23.979 1.168 1.00 68.31 71 THR A CA 1
ATOM 587 C C . THR A 1 71 ? 0.970 22.903 2.246 1.00 68.31 71 THR A C 1
ATOM 589 O O . THR A 1 71 ? 0.489 21.796 2.006 1.00 68.31 71 THR A O 1
ATOM 592 N N . ILE A 1 72 ? 1.545 23.212 3.421 1.00 75.44 72 ILE A N 1
ATOM 593 C CA . ILE A 1 72 ? 1.761 22.263 4.523 1.00 75.44 72 ILE A CA 1
ATOM 594 C C . ILE A 1 72 ? 0.413 21.775 5.050 1.00 75.44 72 ILE A C 1
ATOM 596 O O . ILE A 1 72 ? -0.338 22.514 5.688 1.00 75.44 72 ILE A O 1
ATOM 600 N N . LYS A 1 73 ? 0.114 20.492 4.841 1.00 80.44 73 LYS A N 1
ATOM 601 C CA . LYS A 1 73 ? -1.069 19.860 5.418 1.00 80.44 73 LYS A CA 1
ATOM 602 C C . LYS A 1 73 ? -0.687 19.287 6.767 1.00 80.44 73 LYS A C 1
ATOM 604 O O . LYS A 1 73 ? 0.318 18.603 6.935 1.00 80.44 73 LYS A O 1
ATOM 609 N N . ASP A 1 74 ? -1.531 19.507 7.756 1.00 88.00 74 ASP A N 1
ATOM 610 C CA . ASP A 1 74 ? -1.376 18.914 9.082 1.00 88.00 74 ASP A CA 1
ATOM 611 C C . ASP A 1 74 ? -2.010 17.515 9.181 1.00 88.00 74 ASP A C 1
ATOM 613 O O . ASP A 1 74 ? -2.009 16.908 10.251 1.00 88.00 74 ASP A O 1
ATOM 617 N N . HIS A 1 75 ? -2.558 16.990 8.081 1.00 91.25 75 HIS A N 1
ATOM 618 C CA . HIS A 1 75 ? -3.402 15.800 8.061 1.00 91.25 75 HIS A CA 1
ATOM 619 C C . HIS A 1 75 ? -3.194 14.931 6.817 1.00 91.25 75 HIS A C 1
ATOM 621 O O . HIS A 1 75 ? -2.678 15.378 5.795 1.00 91.25 75 HIS A O 1
ATOM 627 N N . ILE A 1 76 ? -3.670 13.693 6.916 1.00 94.31 76 ILE A N 1
ATOM 628 C CA . ILE A 1 76 ? -3.891 12.756 5.812 1.00 94.31 76 ILE A CA 1
ATOM 629 C C . ILE A 1 76 ? -5.316 12.202 5.904 1.00 94.31 76 ILE A C 1
ATOM 631 O O . ILE A 1 76 ? -6.031 12.475 6.871 1.00 94.31 76 ILE A O 1
ATOM 635 N N . TYR A 1 77 ? -5.729 11.410 4.922 1.00 93.00 77 TYR A N 1
ATOM 636 C CA . TYR A 1 77 ? -6.995 10.689 4.950 1.00 93.00 77 TYR A CA 1
ATOM 637 C C . TYR A 1 77 ? -6.753 9.207 5.227 1.00 93.00 77 TYR A C 1
ATOM 639 O O . TYR A 1 77 ? -5.930 8.584 4.565 1.00 93.00 77 TYR A O 1
ATOM 647 N N . ILE A 1 78 ? -7.473 8.640 6.194 1.00 93.31 78 ILE A N 1
ATOM 648 C CA . ILE A 1 78 ? -7.480 7.206 6.514 1.00 93.31 78 ILE A CA 1
ATOM 649 C C . ILE A 1 78 ? -8.929 6.729 6.438 1.00 93.31 78 ILE A C 1
ATOM 651 O O . ILE A 1 78 ? -9.773 7.222 7.182 1.00 93.31 78 ILE A O 1
ATOM 655 N N . ASN A 1 79 ? -9.234 5.803 5.529 1.00 91.12 79 ASN A N 1
ATOM 656 C CA . ASN A 1 79 ? -10.593 5.344 5.220 1.00 91.12 79 ASN A CA 1
ATOM 657 C C . ASN A 1 79 ? -11.564 6.521 5.030 1.00 91.12 79 ASN A C 1
ATOM 659 O O . ASN A 1 79 ? -12.622 6.577 5.652 1.00 91.12 79 ASN A O 1
ATOM 663 N N . TYR A 1 80 ? -11.159 7.478 4.185 1.00 88.00 80 TYR A N 1
ATOM 664 C CA . TYR A 1 80 ? -11.891 8.713 3.863 1.00 88.00 80 TYR A CA 1
ATOM 665 C C . TYR A 1 80 ? -12.022 9.725 5.010 1.00 88.00 80 TYR A C 1
ATOM 667 O O . TYR A 1 80 ? -12.696 10.741 4.862 1.00 88.00 80 TYR A O 1
ATOM 675 N N . ARG A 1 81 ? -11.336 9.508 6.139 1.00 85.69 81 ARG A N 1
ATOM 676 C CA . ARG A 1 81 ? -11.410 10.390 7.310 1.00 85.69 81 ARG A CA 1
ATOM 677 C C . ARG A 1 81 ? -10.151 11.203 7.474 1.00 85.69 81 ARG A C 1
ATOM 679 O O . ARG A 1 81 ? -9.050 10.662 7.438 1.00 85.69 81 ARG A O 1
ATOM 686 N N . LYS A 1 82 ? -10.328 12.495 7.725 1.00 89.31 82 LYS A N 1
ATOM 687 C CA . LYS A 1 82 ? -9.241 13.436 7.978 1.00 89.31 82 LYS A CA 1
ATOM 688 C C . LYS A 1 82 ? -8.603 13.159 9.343 1.00 89.31 82 LYS A C 1
ATOM 690 O O . LYS A 1 82 ? -9.232 13.374 10.375 1.00 89.31 82 LYS A O 1
ATOM 695 N N . VAL A 1 83 ? -7.346 12.724 9.351 1.00 89.44 83 VAL A N 1
ATOM 696 C CA . VAL A 1 83 ? -6.572 12.417 10.562 1.00 89.44 83 VAL A CA 1
ATOM 697 C C . VAL A 1 83 ? -5.327 13.291 10.601 1.00 89.44 83 VAL A C 1
ATOM 699 O O . VAL A 1 83 ? -4.544 13.310 9.652 1.00 89.44 83 VAL A O 1
ATOM 702 N N . LYS A 1 84 ? -5.121 14.009 11.712 1.00 91.12 84 LYS A N 1
ATOM 703 C CA . LYS A 1 84 ? -3.902 14.803 11.920 1.00 91.12 84 LYS A CA 1
ATOM 704 C C . LYS A 1 84 ? -2.671 13.900 11.912 1.00 91.12 84 LYS A C 1
ATOM 706 O O . LYS A 1 84 ? -2.657 12.881 12.600 1.00 91.12 84 LYS A O 1
ATOM 711 N N . LYS A 1 85 ? -1.609 14.310 11.216 1.00 92.50 85 LYS A N 1
ATOM 712 C CA . LYS A 1 85 ? -0.335 13.574 11.113 1.00 92.50 85 LYS A CA 1
ATOM 713 C C . LYS A 1 85 ? 0.232 13.202 12.482 1.00 92.50 85 LYS A C 1
ATOM 715 O O . LYS A 1 85 ? 0.689 12.082 12.677 1.00 92.50 85 LYS A O 1
ATOM 720 N N . THR A 1 86 ? 0.132 14.114 13.449 1.00 91.19 86 THR A N 1
ATOM 721 C CA . THR A 1 86 ? 0.593 13.914 14.833 1.00 91.19 86 THR A CA 1
ATOM 722 C C . THR A 1 86 ? -0.174 12.826 15.587 1.00 91.19 86 THR A C 1
ATOM 724 O O . THR A 1 86 ? 0.348 12.260 16.543 1.00 91.19 86 THR A O 1
ATOM 727 N N . VAL A 1 87 ? -1.400 12.508 15.164 1.00 91.06 87 VAL A N 1
ATOM 728 C CA . VAL A 1 87 ? -2.269 11.504 15.796 1.00 91.06 87 VAL A CA 1
ATOM 729 C C . VAL A 1 87 ? -2.076 10.116 15.177 1.00 91.06 87 VAL A C 1
ATOM 731 O O . VAL A 1 87 ? -2.329 9.119 15.851 1.00 91.06 87 VAL A O 1
ATOM 734 N N . VAL A 1 88 ? -1.582 10.029 13.935 1.00 93.94 88 VAL A N 1
ATOM 735 C CA . VAL A 1 88 ? -1.420 8.770 13.180 1.00 93.94 88 VAL A CA 1
ATOM 736 C C . VAL A 1 88 ? -0.701 7.662 13.970 1.00 93.94 88 VAL A C 1
ATOM 738 O O . VAL A 1 88 ? -1.230 6.550 13.998 1.00 93.94 88 VAL A O 1
ATOM 741 N N . PRO A 1 89 ? 0.418 7.907 14.684 1.00 94.62 89 PRO A N 1
ATOM 742 C CA . PRO A 1 89 ? 1.082 6.843 15.443 1.00 94.62 89 PRO A CA 1
ATOM 743 C C . PRO A 1 89 ? 0.180 6.223 16.521 1.00 94.62 89 PRO A C 1
ATOM 745 O O . PRO A 1 89 ? 0.032 5.005 16.606 1.00 94.62 89 PRO A O 1
ATOM 748 N N . ASN A 1 90 ? -0.488 7.064 17.317 1.00 91.62 90 ASN A N 1
ATOM 749 C CA . ASN A 1 90 ? -1.401 6.605 18.367 1.00 91.62 90 ASN A CA 1
ATOM 750 C C . ASN A 1 90 ? -2.653 5.949 17.778 1.00 91.62 90 ASN A C 1
ATOM 752 O O . ASN A 1 90 ? -3.188 5.005 18.356 1.00 91.62 90 ASN A O 1
ATOM 756 N N . TYR A 1 91 ? -3.098 6.425 16.616 1.00 92.38 91 TYR A N 1
ATOM 757 C CA . TYR A 1 91 ? -4.203 5.839 15.873 1.00 92.38 91 TYR A CA 1
ATOM 758 C C . TYR A 1 91 ? -3.893 4.398 15.457 1.00 92.38 91 TYR A C 1
ATOM 760 O O . TYR A 1 91 ? -4.678 3.493 15.735 1.00 92.38 91 TYR A O 1
ATOM 768 N N . PHE A 1 92 ? -2.726 4.159 14.855 1.00 96.06 92 PHE A N 1
ATOM 769 C CA . PHE A 1 92 ? -2.289 2.816 14.470 1.00 96.06 92 PHE A CA 1
ATOM 770 C C . PHE A 1 92 ? -2.119 1.900 15.683 1.00 96.06 92 PHE A C 1
ATOM 772 O O . PHE A 1 92 ? -2.697 0.811 15.704 1.00 96.06 92 PHE A O 1
ATOM 779 N N . ARG A 1 93 ? -1.465 2.378 16.750 1.00 94.81 93 ARG A N 1
ATOM 780 C CA . ARG A 1 93 ? -1.346 1.621 18.007 1.00 94.81 93 ARG A CA 1
ATOM 781 C C . ARG A 1 93 ? -2.697 1.264 18.611 1.00 94.81 93 ARG A C 1
ATOM 783 O O . ARG A 1 93 ? -2.856 0.164 19.136 1.00 94.81 93 ARG A O 1
ATOM 790 N N . PHE A 1 94 ? -3.678 2.161 18.547 1.00 91.88 94 PHE A N 1
ATOM 791 C CA . PHE A 1 94 ? -5.032 1.868 19.005 1.00 91.88 94 PHE A CA 1
ATOM 792 C C . PHE A 1 94 ? -5.661 0.731 18.194 1.00 91.88 94 PHE A C 1
ATOM 794 O O . PHE A 1 94 ? -6.157 -0.233 18.785 1.00 91.88 94 PHE A O 1
ATOM 801 N N . LEU A 1 95 ? -5.611 0.816 16.859 1.00 93.75 95 LEU A N 1
ATOM 802 C CA . LEU A 1 95 ? -6.157 -0.219 15.979 1.00 93.75 95 LEU A CA 1
ATOM 803 C C . LEU A 1 95 ? -5.511 -1.581 16.260 1.00 93.75 95 LEU A C 1
ATOM 805 O O . LEU A 1 95 ? -6.217 -2.573 16.452 1.00 93.75 95 LEU A O 1
ATOM 809 N N . ARG A 1 96 ? -4.181 -1.619 16.368 1.00 95.12 96 ARG A N 1
ATOM 810 C CA . ARG A 1 96 ? -3.421 -2.848 16.607 1.00 95.12 96 ARG A CA 1
ATOM 811 C C . ARG A 1 96 ? -3.617 -3.404 18.018 1.00 95.12 96 ARG A C 1
ATOM 813 O O . ARG A 1 96 ? -3.985 -4.564 18.174 1.00 95.12 96 ARG A O 1
ATOM 820 N N . ASN A 1 97 ? -3.382 -2.603 19.054 1.00 93.88 97 ASN A N 1
ATOM 821 C CA . ASN A 1 97 ? -3.234 -3.112 20.423 1.00 93.88 97 ASN A CA 1
ATOM 822 C C . ASN A 1 97 ? -4.561 -3.151 21.189 1.00 93.88 97 ASN A C 1
ATOM 824 O O . ASN A 1 97 ? -4.813 -4.086 21.950 1.00 93.88 97 ASN A O 1
ATOM 828 N N . VAL A 1 98 ? -5.421 -2.148 20.988 1.00 90.62 98 VAL A N 1
ATOM 829 C CA . VAL A 1 98 ? -6.682 -2.010 21.733 1.00 90.62 98 VAL A CA 1
ATOM 830 C C . VAL A 1 98 ? -7.825 -2.660 20.969 1.00 90.62 98 VAL A C 1
ATOM 832 O O . VAL A 1 98 ? -8.512 -3.540 21.492 1.00 90.62 98 VAL A O 1
ATOM 835 N N . ALA A 1 99 ? -8.020 -2.255 19.714 1.00 90.31 99 ALA A N 1
ATOM 836 C CA . ALA A 1 99 ? -9.064 -2.825 18.879 1.00 90.31 99 ALA A CA 1
ATOM 837 C C . ALA A 1 99 ? -8.693 -4.212 18.350 1.00 90.31 99 ALA A C 1
ATOM 839 O O . ALA A 1 99 ? -9.603 -4.984 18.057 1.00 90.31 99 ALA A O 1
ATOM 840 N N . LYS A 1 100 ? -7.406 -4.585 18.322 1.00 94.56 100 LYS A N 1
ATOM 841 C CA . LYS A 1 100 ? -6.938 -5.885 17.811 1.00 94.56 100 LYS A CA 1
ATOM 842 C C . LYS A 1 100 ? -7.431 -6.136 16.386 1.00 94.56 100 LYS A C 1
ATOM 844 O O . LYS A 1 100 ? -7.932 -7.216 16.069 1.00 94.56 100 LYS A O 1
ATOM 849 N N . VAL A 1 101 ? -7.355 -5.102 15.550 1.00 94.56 101 VAL A N 1
ATOM 850 C CA . VAL A 1 101 ? -7.716 -5.190 14.136 1.00 94.56 101 VAL A CA 1
ATOM 851 C C . VAL A 1 101 ? -6.718 -6.105 13.433 1.00 94.56 101 VAL A C 1
ATOM 853 O O . VAL A 1 101 ? -5.508 -5.922 13.543 1.00 94.56 101 VAL A O 1
ATOM 856 N N . LYS A 1 102 ? -7.238 -7.093 12.704 1.00 95.00 102 LYS A N 1
ATOM 857 C CA . LYS A 1 102 ? -6.459 -7.887 11.755 1.00 95.00 102 LYS A CA 1
ATOM 858 C C . LYS A 1 102 ? -6.564 -7.190 10.406 1.00 95.00 102 LYS A C 1
ATOM 860 O O . LYS A 1 102 ? -7.598 -7.284 9.753 1.00 95.00 102 LYS A O 1
ATOM 865 N N . VAL A 1 103 ? -5.548 -6.406 10.067 1.00 97.06 103 VAL A N 1
ATOM 866 C CA . VAL A 1 103 ? -5.495 -5.717 8.777 1.00 97.06 103 VAL A CA 1
ATOM 867 C C . VAL A 1 103 ? -5.213 -6.754 7.694 1.00 97.06 103 VAL A C 1
ATOM 869 O O . VAL A 1 103 ? -4.290 -7.552 7.831 1.00 97.06 103 VAL A O 1
ATOM 872 N N . GLU A 1 104 ? -6.038 -6.748 6.654 1.00 97.62 104 GLU A N 1
ATOM 873 C CA . GLU A 1 104 ? -6.004 -7.702 5.541 1.00 97.62 104 GLU A CA 1
ATOM 874 C C . GLU A 1 104 ? -5.592 -7.016 4.230 1.00 97.62 104 GLU A C 1
ATOM 876 O O . GLU A 1 104 ? -4.934 -7.631 3.388 1.00 97.62 104 GLU A O 1
ATOM 881 N N . GLU A 1 105 ? -5.948 -5.737 4.066 1.00 98.25 105 GLU A N 1
ATOM 882 C CA . GLU A 1 105 ? -5.666 -4.956 2.862 1.00 98.25 105 GLU A CA 1
ATOM 883 C C . GLU A 1 105 ? -5.165 -3.555 3.216 1.00 98.25 105 GLU A C 1
ATOM 885 O O . GLU A 1 105 ? -5.772 -2.856 4.030 1.00 98.25 105 GLU A O 1
ATOM 890 N N . ILE A 1 106 ? -4.089 -3.121 2.563 1.00 98.31 106 ILE A N 1
ATOM 891 C CA . ILE A 1 106 ? -3.516 -1.783 2.701 1.00 98.31 106 ILE A CA 1
ATOM 892 C C . ILE A 1 106 ? -3.319 -1.175 1.314 1.00 98.31 106 ILE A C 1
ATOM 894 O O . ILE A 1 106 ? -2.674 -1.753 0.442 1.00 98.31 106 ILE A O 1
ATOM 898 N N . ILE A 1 107 ? -3.859 0.024 1.123 1.00 97.94 107 ILE A N 1
ATOM 899 C CA . ILE A 1 107 ? -3.687 0.839 -0.074 1.00 97.94 107 ILE A CA 1
ATOM 900 C C . ILE A 1 107 ? -3.218 2.217 0.370 1.00 97.94 107 ILE A C 1
ATOM 902 O O . ILE A 1 107 ? -3.936 2.937 1.062 1.00 97.94 107 ILE A O 1
ATOM 906 N N . VAL A 1 108 ? -2.026 2.591 -0.067 1.00 96.81 108 VAL A N 1
ATOM 907 C CA . VAL A 1 108 ? -1.409 3.890 0.167 1.00 96.81 108 VAL A CA 1
ATOM 908 C C . VAL A 1 108 ? -1.406 4.671 -1.140 1.00 96.81 108 VAL A C 1
ATOM 910 O O . VAL A 1 108 ? -1.106 4.114 -2.191 1.00 96.81 108 VAL A O 1
ATOM 913 N N . LYS A 1 109 ? -1.777 5.952 -1.101 1.00 94.12 109 LYS A N 1
ATOM 914 C CA . LYS A 1 109 ? -1.744 6.829 -2.279 1.00 94.12 109 LYS A CA 1
ATOM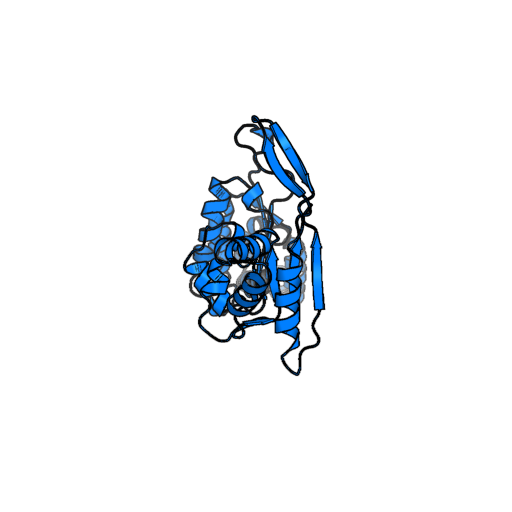 915 C C . LYS A 1 109 ? -1.189 8.197 -1.933 1.00 94.12 109 LYS A C 1
ATOM 917 O O . LYS A 1 109 ? -1.622 8.816 -0.963 1.00 94.12 109 LYS A O 1
ATOM 922 N N . ASN A 1 110 ? -0.281 8.707 -2.759 1.00 90.75 110 ASN A N 1
ATOM 923 C CA . ASN A 1 110 ? 0.196 10.090 -2.690 1.00 90.75 110 ASN A CA 1
ATOM 924 C C . ASN A 1 110 ? 0.753 10.508 -1.317 1.00 90.75 110 ASN A C 1
ATOM 926 O O . ASN A 1 110 ? 0.785 11.693 -1.013 1.00 90.75 110 ASN A O 1
ATOM 930 N N . ILE A 1 111 ? 1.181 9.586 -0.448 1.00 93.38 111 ILE A N 1
ATOM 931 C CA . ILE A 1 111 ? 1.695 9.971 0.878 1.00 93.38 111 ILE A CA 1
ATOM 932 C C . ILE A 1 111 ? 2.992 10.782 0.768 1.00 93.38 111 ILE A C 1
ATOM 934 O O . ILE A 1 111 ? 3.236 11.643 1.608 1.00 93.38 111 ILE A O 1
ATOM 938 N N . SER A 1 112 ? 3.758 10.617 -0.310 1.00 87.88 112 SER A N 1
ATOM 939 C CA . SER A 1 112 ? 4.868 11.506 -0.675 1.00 87.88 112 SER A CA 1
ATOM 940 C C . SER A 1 112 ? 4.466 12.992 -0.722 1.00 87.88 112 SER A C 1
ATOM 942 O O . SER A 1 112 ? 5.259 13.857 -0.352 1.00 87.88 112 SER A O 1
ATOM 944 N N . ASN A 1 113 ? 3.210 13.300 -1.071 1.00 89.19 113 ASN A N 1
ATOM 945 C CA . ASN A 1 113 ? 2.667 14.663 -1.093 1.00 89.19 113 ASN A CA 1
ATOM 946 C C . ASN A 1 113 ? 2.428 15.241 0.307 1.00 89.19 113 ASN A C 1
ATOM 948 O O . ASN A 1 113 ? 2.161 16.431 0.423 1.00 89.19 113 ASN A O 1
ATOM 952 N N . ALA A 1 114 ? 2.493 14.426 1.361 1.00 88.56 114 ALA A N 1
ATOM 953 C CA . ALA A 1 114 ? 2.333 14.843 2.753 1.00 88.56 114 ALA A CA 1
ATOM 954 C C . ALA A 1 114 ? 3.662 15.304 3.394 1.00 88.56 114 ALA A C 1
ATOM 956 O O . ALA A 1 114 ? 3.785 15.330 4.620 1.00 88.56 114 ALA A O 1
ATOM 957 N N . GLY A 1 115 ? 4.658 15.642 2.574 1.00 86.06 115 GLY A N 1
ATOM 958 C CA . GLY A 1 115 ? 5.969 16.108 3.008 1.00 86.06 115 GLY A CA 1
ATOM 959 C C . GLY A 1 115 ? 6.949 14.959 3.244 1.00 86.06 115 GLY A C 1
ATOM 960 O O . GLY A 1 115 ? 6.625 13.954 3.878 1.00 86.06 115 GLY A O 1
ATOM 961 N N . ARG A 1 116 ? 8.185 15.137 2.762 1.00 83.56 116 ARG A N 1
ATOM 962 C CA . ARG A 1 116 ? 9.237 14.106 2.755 1.00 83.56 116 ARG A CA 1
ATOM 963 C C . ARG A 1 116 ? 9.460 13.456 4.124 1.00 83.56 116 ARG A C 1
ATOM 965 O O . ARG A 1 116 ? 9.406 12.239 4.236 1.00 83.56 116 ARG A O 1
ATOM 972 N N . VAL A 1 117 ? 9.627 14.269 5.169 1.00 86.50 117 VAL A N 1
ATOM 973 C CA . VAL A 1 117 ? 9.903 13.784 6.535 1.00 86.50 117 VAL A CA 1
ATOM 974 C C . VAL A 1 117 ? 8.764 12.922 7.079 1.00 86.50 117 VAL A C 1
ATOM 976 O O . VAL A 1 117 ? 9.001 11.950 7.793 1.00 86.50 117 VAL A O 1
ATOM 979 N N . PHE A 1 118 ? 7.514 13.284 6.781 1.00 90.75 118 PHE A N 1
ATOM 980 C CA . PHE A 1 118 ? 6.372 12.482 7.204 1.00 90.75 118 PHE A CA 1
ATOM 981 C C . PHE A 1 118 ? 6.269 11.205 6.373 1.00 90.75 118 PHE A C 1
ATOM 983 O O . PHE A 1 118 ? 6.052 10.149 6.951 1.00 90.75 118 PHE A O 1
ATOM 990 N N . ALA A 1 119 ? 6.454 11.289 5.054 1.00 89.62 119 ALA A N 1
ATOM 991 C CA . ALA A 1 119 ? 6.382 10.149 4.146 1.00 89.62 119 ALA A CA 1
ATOM 992 C C . ALA A 1 119 ? 7.402 9.051 4.493 1.00 89.62 119 ALA A C 1
ATOM 994 O O . ALA A 1 119 ? 7.017 7.888 4.595 1.00 89.62 119 ALA A O 1
ATOM 995 N N . GLU A 1 120 ? 8.656 9.429 4.766 1.00 85.31 120 GLU A N 1
ATOM 996 C CA . GLU A 1 120 ? 9.715 8.506 5.203 1.00 85.31 120 GLU A CA 1
ATOM 997 C C . GLU A 1 120 ? 9.319 7.796 6.511 1.00 85.31 120 GLU A C 1
ATOM 999 O O . GLU A 1 120 ? 9.373 6.575 6.604 1.00 85.31 120 GLU A O 1
ATOM 1004 N N . LYS A 1 121 ? 8.808 8.539 7.503 1.00 93.12 121 LYS A N 1
ATOM 1005 C CA . LYS A 1 121 ? 8.345 7.954 8.776 1.00 93.12 121 LYS A CA 1
ATOM 1006 C C . LYS A 1 121 ? 7.066 7.134 8.634 1.00 93.12 121 LYS A C 1
ATOM 1008 O O . LYS A 1 121 ? 6.819 6.230 9.427 1.00 93.12 121 LYS A O 1
ATOM 1013 N N . PHE A 1 122 ? 6.209 7.476 7.677 1.00 95.81 122 PHE A N 1
ATOM 1014 C CA . PHE A 1 122 ? 4.909 6.839 7.503 1.00 95.81 122 PHE A CA 1
ATOM 1015 C C . PHE A 1 122 ? 5.053 5.367 7.128 1.00 95.81 122 PHE A C 1
ATOM 1017 O O . PHE A 1 122 ? 4.290 4.545 7.632 1.00 95.81 122 PHE A O 1
ATOM 1024 N N . HIS A 1 123 ? 6.052 5.044 6.304 1.00 94.75 123 HIS A N 1
ATOM 1025 C CA . HIS A 1 123 ? 6.429 3.670 5.989 1.00 94.75 123 HIS A CA 1
ATOM 1026 C C . HIS A 1 123 ? 6.604 2.832 7.267 1.00 94.75 123 HIS A C 1
ATOM 1028 O O . HIS A 1 123 ? 5.899 1.841 7.478 1.00 94.75 123 HIS A O 1
ATOM 1034 N N . ASP A 1 124 ? 7.456 3.303 8.175 1.00 94.44 124 ASP A N 1
ATOM 1035 C CA . ASP A 1 124 ? 7.771 2.598 9.416 1.00 94.44 124 ASP A CA 1
ATOM 1036 C C . ASP A 1 124 ? 6.580 2.559 10.373 1.00 94.44 124 ASP A C 1
ATOM 1038 O O . ASP A 1 124 ? 6.385 1.577 11.085 1.00 94.44 124 ASP A O 1
ATOM 1042 N N . LEU A 1 125 ? 5.742 3.600 10.387 1.00 97.19 125 LEU A N 1
ATOM 1043 C CA . LEU A 1 125 ? 4.510 3.602 11.177 1.00 97.19 125 LEU A CA 1
ATOM 1044 C C . LEU A 1 125 ? 3.543 2.505 10.717 1.00 97.19 125 LEU A C 1
ATOM 1046 O O . LEU A 1 125 ? 2.936 1.837 11.556 1.00 97.19 125 LEU A O 1
ATOM 1050 N N . VAL A 1 126 ? 3.396 2.292 9.408 1.00 97.38 126 VAL A N 1
ATOM 1051 C CA . VAL A 1 126 ? 2.534 1.224 8.883 1.00 97.38 126 VAL A CA 1
ATOM 1052 C C . VAL A 1 126 ? 3.071 -0.145 9.306 1.00 97.38 126 VAL A C 1
ATOM 1054 O O . VAL A 1 126 ? 2.321 -0.950 9.863 1.00 97.38 126 VAL A O 1
ATOM 1057 N N . TYR A 1 127 ? 4.366 -0.401 9.128 1.00 95.31 127 TYR A N 1
ATOM 1058 C CA . TYR A 1 127 ? 4.948 -1.691 9.499 1.00 95.31 127 TYR A CA 1
ATOM 1059 C C . TYR A 1 127 ? 4.980 -1.937 11.002 1.00 95.31 127 TYR A C 1
ATOM 1061 O O . TYR A 1 127 ? 4.574 -3.008 11.451 1.00 95.31 127 TYR A O 1
ATOM 1069 N N . ASN A 1 128 ? 5.414 -0.961 11.794 1.00 95.25 128 ASN A N 1
ATOM 1070 C CA . ASN A 1 128 ? 5.673 -1.167 13.215 1.00 95.25 128 ASN A CA 1
ATOM 1071 C C . ASN A 1 128 ? 4.422 -0.978 14.074 1.00 95.25 128 ASN A C 1
ATOM 1073 O O . ASN A 1 128 ? 4.172 -1.764 14.990 1.00 95.25 128 ASN A O 1
ATOM 1077 N N . GLU A 1 129 ? 3.608 0.035 13.783 1.00 96.50 129 GLU A N 1
ATOM 1078 C CA . GLU A 1 129 ? 2.510 0.437 14.668 1.00 96.50 129 GLU A CA 1
ATOM 1079 C C . GLU A 1 129 ? 1.156 -0.118 14.221 1.00 96.50 129 GLU A C 1
ATOM 1081 O O . GLU A 1 129 ? 0.317 -0.415 15.073 1.00 96.50 129 GLU A O 1
ATOM 1086 N N . LEU A 1 130 ? 0.936 -0.289 12.911 1.00 97.00 130 LEU A N 1
ATOM 1087 C CA . LEU A 1 130 ? -0.326 -0.808 12.372 1.00 97.00 130 LEU A CA 1
ATOM 1088 C C . LEU A 1 130 ? -0.294 -2.331 12.190 1.00 97.00 130 LEU A C 1
ATOM 1090 O O . LEU A 1 130 ? -1.131 -3.032 12.759 1.00 97.00 130 LEU A O 1
ATOM 1094 N N . ILE A 1 131 ? 0.666 -2.846 11.416 1.00 95.69 131 ILE A N 1
ATOM 1095 C CA . ILE A 1 131 ? 0.774 -4.281 11.104 1.00 95.69 131 ILE A CA 1
ATOM 1096 C C . ILE A 1 131 ? 1.455 -5.027 12.259 1.00 95.69 131 ILE A C 1
ATOM 1098 O O . ILE A 1 131 ? 0.917 -5.992 12.815 1.00 95.69 131 ILE A O 1
ATOM 1102 N N . GLY A 1 132 ? 2.647 -4.571 12.643 1.00 92.88 132 GLY A N 1
ATOM 1103 C CA . GLY A 1 132 ? 3.514 -5.222 13.614 1.00 92.88 132 GLY A CA 1
ATOM 1104 C C . GLY A 1 132 ? 3.849 -6.660 13.224 1.00 92.88 132 GLY A C 1
ATOM 1105 O O . GLY A 1 132 ? 4.214 -6.948 12.090 1.00 92.88 132 GLY A O 1
ATOM 1106 N N . SER A 1 133 ? 3.674 -7.584 14.168 1.00 90.69 133 SER A N 1
ATOM 1107 C CA . SER A 1 133 ? 3.906 -9.022 13.974 1.00 90.69 133 SER A CA 1
ATOM 1108 C C . SER A 1 133 ? 2.815 -9.736 13.161 1.00 90.69 133 SER A C 1
ATOM 1110 O O . SER A 1 133 ? 2.922 -10.933 12.922 1.00 90.69 133 SER A O 1
ATOM 1112 N N . ASN A 1 134 ? 1.745 -9.046 12.750 1.00 90.50 134 ASN A N 1
ATOM 1113 C CA . ASN A 1 134 ? 0.604 -9.650 12.052 1.00 90.50 134 ASN A CA 1
ATOM 1114 C C . ASN A 1 134 ? 0.738 -9.605 10.518 1.00 90.50 134 ASN A C 1
ATOM 1116 O O . ASN A 1 134 ? -0.280 -9.593 9.824 1.00 90.50 134 ASN A O 1
ATOM 1120 N N . ARG A 1 135 ? 1.971 -9.580 9.993 1.00 91.94 135 ARG A N 1
ATOM 1121 C CA . ARG A 1 135 ? 2.281 -9.449 8.554 1.00 91.94 135 ARG A CA 1
ATOM 1122 C C . ARG A 1 135 ? 1.567 -10.495 7.699 1.00 91.94 135 ARG A C 1
ATOM 1124 O O . ARG A 1 135 ? 0.916 -10.141 6.725 1.00 91.94 135 ARG A O 1
ATOM 1131 N N . ALA A 1 136 ? 1.528 -11.738 8.182 1.00 92.88 136 ALA A N 1
ATOM 1132 C CA . ALA A 1 136 ? 0.873 -12.863 7.514 1.00 92.88 136 ALA A CA 1
ATOM 1133 C C . ALA A 1 136 ? -0.640 -12.686 7.251 1.00 92.88 136 ALA A C 1
ATOM 1135 O O . ALA A 1 136 ? -1.197 -13.416 6.436 1.00 92.88 136 ALA A O 1
ATOM 1136 N N . ASN A 1 137 ? -1.323 -11.753 7.930 1.00 94.50 137 ASN A N 1
ATOM 1137 C CA . ASN A 1 137 ? -2.738 -11.469 7.655 1.00 94.50 137 ASN A CA 1
ATOM 1138 C C . ASN A 1 137 ? -2.931 -10.537 6.450 1.00 94.50 137 ASN A C 1
ATOM 1140 O O . ASN A 1 137 ? -4.021 -10.503 5.881 1.00 94.50 137 ASN A O 1
ATOM 1144 N N . VAL A 1 138 ? -1.907 -9.768 6.071 1.00 97.25 138 VAL A N 1
ATOM 1145 C CA . VAL A 1 138 ? -1.999 -8.789 4.989 1.00 97.25 138 VAL A CA 1
ATOM 1146 C C . VAL A 1 138 ? -1.846 -9.519 3.659 1.00 97.25 138 VAL A C 1
ATOM 1148 O O . VAL A 1 138 ? -0.768 -9.965 3.278 1.00 97.25 138 VAL A O 1
ATOM 1151 N N . SER A 1 139 ? -2.957 -9.637 2.942 1.00 97.00 139 SER A N 1
ATOM 1152 C CA . SER A 1 139 ? -3.020 -10.280 1.626 1.00 97.00 139 SER A CA 1
ATOM 1153 C C . SER A 1 139 ? -2.832 -9.293 0.474 1.00 97.00 139 SER A C 1
ATOM 1155 O O . SER A 1 139 ? -2.497 -9.701 -0.640 1.00 97.00 139 SER A O 1
ATOM 1157 N N . LYS A 1 140 ? -3.034 -7.998 0.741 1.00 97.94 140 LYS A N 1
ATOM 1158 C CA . LYS A 1 140 ? -2.955 -6.922 -0.243 1.00 97.94 140 LYS A CA 1
ATOM 1159 C C . LYS A 1 140 ? -2.173 -5.734 0.295 1.00 97.94 140 LYS A C 1
ATOM 1161 O O . LYS A 1 140 ? -2.564 -5.160 1.312 1.00 97.94 140 LYS A O 1
ATOM 1166 N N . LEU A 1 141 ? -1.133 -5.324 -0.427 1.00 97.25 141 LEU A N 1
ATOM 1167 C CA . LEU A 1 141 ? -0.325 -4.155 -0.090 1.00 97.25 141 LEU A CA 1
ATOM 1168 C C . LEU A 1 141 ? 0.017 -3.348 -1.345 1.00 97.25 141 LEU A C 1
ATOM 1170 O O . LEU A 1 141 ? 0.773 -3.802 -2.199 1.00 97.25 141 LEU A O 1
ATOM 1174 N N . ILE A 1 142 ? -0.550 -2.145 -1.452 1.00 96.44 142 ILE A N 1
ATOM 1175 C CA . ILE A 1 142 ? -0.382 -1.259 -2.609 1.00 96.44 142 ILE A CA 1
ATOM 1176 C C . ILE A 1 142 ? 0.145 0.114 -2.166 1.00 96.44 142 ILE A C 1
ATOM 1178 O O . ILE A 1 142 ? -0.363 0.680 -1.202 1.00 96.44 142 ILE A O 1
ATOM 1182 N N . GLY A 1 143 ? 1.120 0.670 -2.888 1.00 92.94 143 GLY A N 1
ATOM 1183 C CA . GLY A 1 143 ? 1.633 2.043 -2.775 1.00 92.94 143 GLY A CA 1
ATOM 1184 C C . GLY A 1 143 ? 2.655 2.283 -1.661 1.00 92.94 143 GLY A C 1
ATOM 1185 O O . GLY A 1 143 ? 3.320 3.314 -1.653 1.00 92.94 143 GLY A O 1
ATOM 1186 N N . LEU A 1 144 ? 2.826 1.348 -0.721 1.00 92.19 144 LEU A N 1
ATOM 1187 C CA . LEU A 1 144 ? 3.769 1.536 0.388 1.00 92.19 144 LEU A CA 1
ATOM 1188 C C . LEU A 1 144 ? 5.234 1.504 -0.081 1.00 92.19 144 LEU A C 1
ATOM 1190 O O . LEU A 1 144 ? 6.051 2.264 0.433 1.00 92.19 144 LEU A O 1
ATOM 1194 N N . GLY A 1 145 ? 5.536 0.690 -1.099 1.00 86.62 145 GLY A N 1
ATOM 1195 C CA . GLY A 1 145 ? 6.874 0.584 -1.690 1.00 86.62 145 GLY A CA 1
ATOM 1196 C C . GLY A 1 145 ? 7.379 1.877 -2.341 1.00 86.62 145 GLY A C 1
ATOM 1197 O O . GLY A 1 145 ? 8.580 2.051 -2.484 1.00 86.62 145 GLY A O 1
ATOM 1198 N N . GLU A 1 146 ? 6.496 2.827 -2.670 1.00 86.12 146 GLU A N 1
ATOM 1199 C CA . GLU A 1 146 ? 6.895 4.141 -3.204 1.00 86.12 146 GLU A CA 1
ATOM 1200 C C . GLU A 1 146 ? 7.569 5.036 -2.152 1.00 86.12 146 GLU A C 1
ATOM 1202 O O . GLU A 1 146 ? 8.169 6.053 -2.497 1.00 86.12 146 GLU A O 1
ATOM 1207 N N . LEU A 1 147 ? 7.444 4.692 -0.866 1.00 88.31 147 LEU A N 1
ATOM 1208 C CA . LEU A 1 147 ? 7.955 5.491 0.249 1.00 88.31 147 LEU A CA 1
ATOM 1209 C C . LEU A 1 147 ? 9.348 5.058 0.722 1.00 88.31 147 LEU A C 1
ATOM 1211 O O . LEU A 1 147 ? 9.913 5.709 1.598 1.00 88.31 147 LEU A O 1
ATOM 1215 N N . CYS A 1 148 ? 9.902 3.979 0.168 1.00 86.56 148 CYS A N 1
ATOM 1216 C CA . CYS A 1 148 ? 11.196 3.436 0.568 1.00 86.56 148 CYS A CA 1
ATOM 1217 C C . CYS A 1 148 ? 12.043 3.044 -0.648 1.00 86.56 148 CYS A C 1
ATOM 1219 O O . CYS A 1 148 ? 11.519 2.633 -1.680 1.00 86.56 148 CYS A O 1
ATOM 1221 N N . ALA A 1 149 ? 13.364 3.115 -0.504 1.00 78.25 149 ALA A N 1
ATOM 1222 C CA . ALA A 1 149 ? 14.312 2.602 -1.488 1.00 78.25 149 ALA A CA 1
ATOM 1223 C C . ALA A 1 149 ? 14.670 1.143 -1.159 1.00 78.25 149 ALA A C 1
ATOM 1225 O O . ALA A 1 149 ? 15.798 0.870 -0.775 1.00 78.25 149 ALA A O 1
ATOM 1226 N N . GLU A 1 150 ? 13.686 0.242 -1.266 1.00 75.69 150 GLU A N 1
ATOM 1227 C CA . GLU A 1 150 ? 13.849 -1.212 -1.078 1.00 75.69 150 GLU A CA 1
ATOM 1228 C C . GLU A 1 150 ? 14.334 -1.629 0.318 1.00 75.69 150 GLU A C 1
ATOM 1230 O O . GLU A 1 150 ? 15.525 -1.755 0.587 1.00 75.69 150 GLU A O 1
ATOM 1235 N N . CYS A 1 151 ? 13.390 -1.898 1.218 1.00 87.44 151 CYS A N 1
ATOM 1236 C CA . CYS A 1 151 ? 13.681 -2.364 2.572 1.00 87.44 151 CYS A CA 1
ATOM 1237 C C . CYS A 1 151 ? 13.311 -3.841 2.772 1.00 87.44 151 CYS A C 1
ATOM 1239 O O . CYS A 1 151 ? 12.476 -4.397 2.050 1.00 87.44 151 CYS A O 1
ATOM 1241 N N . ASP A 1 152 ? 13.891 -4.451 3.807 1.00 88.88 152 ASP A N 1
ATOM 1242 C CA . ASP A 1 152 ? 13.623 -5.842 4.186 1.00 88.88 152 ASP A CA 1
ATOM 1243 C C . ASP A 1 152 ? 12.140 -6.094 4.473 1.00 88.88 152 ASP A C 1
ATOM 1245 O O . ASP A 1 152 ? 11.609 -7.129 4.079 1.00 88.88 152 ASP A O 1
ATOM 1249 N N . ASP A 1 153 ? 11.440 -5.124 5.069 1.00 91.00 153 ASP A N 1
ATOM 1250 C CA . ASP A 1 153 ? 10.006 -5.235 5.341 1.00 91.00 153 ASP A CA 1
ATOM 1251 C C . ASP A 1 153 ? 9.188 -5.373 4.049 1.00 91.00 153 ASP A C 1
ATOM 1253 O O . ASP A 1 153 ? 8.357 -6.272 3.930 1.00 91.00 153 ASP A O 1
ATOM 1257 N N . CYS A 1 154 ? 9.446 -4.531 3.043 1.00 91.00 154 CYS A N 1
ATOM 1258 C CA . CYS A 1 154 ? 8.769 -4.630 1.749 1.00 91.00 154 CYS A CA 1
ATOM 1259 C C . CYS A 1 154 ? 9.144 -5.916 0.999 1.00 91.00 154 CYS A C 1
ATOM 1261 O O . CYS A 1 154 ? 8.275 -6.538 0.382 1.00 91.00 154 CYS A O 1
ATOM 1263 N N . ASN A 1 155 ? 10.408 -6.341 1.090 1.00 88.25 155 ASN A N 1
ATOM 1264 C CA . ASN A 1 155 ? 10.865 -7.608 0.518 1.00 88.25 155 ASN A CA 1
ATOM 1265 C C . ASN A 1 155 ? 10.190 -8.815 1.192 1.00 88.25 155 ASN A C 1
ATOM 1267 O O . ASN A 1 155 ? 9.817 -9.766 0.512 1.00 88.25 155 ASN A O 1
ATOM 1271 N N . GLU A 1 156 ? 9.951 -8.785 2.502 1.00 89.44 156 GLU A N 1
ATOM 1272 C CA . GLU A 1 156 ? 9.184 -9.833 3.181 1.00 89.44 156 GLU A CA 1
ATOM 1273 C C . GLU A 1 156 ? 7.719 -9.838 2.711 1.00 89.44 156 GLU A C 1
ATOM 1275 O O . GLU A 1 156 ? 7.156 -10.888 2.385 1.00 89.44 156 GLU A O 1
ATOM 1280 N N . MET A 1 157 ? 7.097 -8.658 2.625 1.00 91.88 157 MET A N 1
ATOM 1281 C CA . MET A 1 157 ? 5.677 -8.536 2.291 1.00 91.88 157 MET A CA 1
ATOM 1282 C C . MET A 1 157 ? 5.326 -9.011 0.886 1.00 91.88 157 MET A C 1
ATOM 1284 O O . MET A 1 157 ? 4.250 -9.589 0.702 1.00 91.88 157 MET A O 1
ATOM 1288 N N . ILE A 1 158 ? 6.194 -8.795 -0.107 1.00 90.88 158 ILE A N 1
ATOM 1289 C CA . ILE A 1 158 ? 5.918 -9.238 -1.480 1.00 90.88 158 ILE A CA 1
ATOM 1290 C C . ILE A 1 158 ? 5.798 -10.766 -1.580 1.00 90.88 158 ILE A C 1
ATOM 1292 O O . ILE A 1 158 ? 4.987 -11.276 -2.357 1.00 90.88 158 ILE A O 1
ATOM 1296 N N . HIS A 1 159 ? 6.525 -11.517 -0.748 1.00 88.38 159 HIS A N 1
ATOM 1297 C CA . HIS A 1 159 ? 6.392 -12.973 -0.697 1.00 88.38 159 HIS A CA 1
ATOM 1298 C C . HIS A 1 159 ? 5.049 -13.415 -0.101 1.00 88.38 159 HIS A C 1
ATOM 1300 O O . HIS A 1 159 ? 4.513 -14.456 -0.491 1.00 88.38 159 HIS A O 1
ATOM 1306 N N . GLN A 1 160 ? 4.466 -12.617 0.796 1.00 89.94 160 GLN A N 1
ATOM 1307 C CA . GLN A 1 160 ? 3.223 -12.942 1.502 1.00 89.94 160 GLN A CA 1
ATOM 1308 C C . GLN A 1 160 ? 1.973 -12.519 0.715 1.00 89.94 160 GLN A C 1
ATOM 1310 O O . GLN A 1 160 ? 1.028 -13.300 0.583 1.00 89.94 160 GLN A O 1
ATOM 1315 N N . CYS A 1 161 ? 1.976 -11.319 0.133 1.00 94.69 161 CYS A N 1
ATOM 1316 C CA . CYS A 1 161 ? 0.798 -10.730 -0.506 1.00 94.69 161 CYS A CA 1
ATOM 1317 C C . CYS A 1 161 ? 0.383 -11.469 -1.788 1.00 94.69 161 CYS A C 1
ATOM 1319 O O . CYS A 1 161 ? 1.222 -11.965 -2.542 1.00 94.69 161 CYS A O 1
ATOM 1321 N N . ARG A 1 162 ? -0.924 -11.520 -2.053 1.00 94.81 162 ARG A N 1
ATOM 1322 C CA . ARG A 1 162 ? -1.500 -11.960 -3.334 1.00 94.81 162 ARG A CA 1
ATOM 1323 C C . ARG A 1 162 ? -1.699 -10.795 -4.296 1.00 94.81 162 ARG A C 1
ATOM 1325 O O . ARG A 1 162 ? -1.513 -10.963 -5.496 1.00 94.81 162 ARG A O 1
ATOM 1332 N N . GLU A 1 163 ? -2.034 -9.618 -3.766 1.00 96.50 163 GLU A N 1
ATOM 1333 C CA . GLU A 1 163 ? -2.044 -8.359 -4.512 1.00 96.50 163 GLU A CA 1
ATOM 1334 C C . GLU A 1 163 ? -0.925 -7.445 -3.992 1.00 96.50 163 GLU A C 1
ATOM 1336 O O . GLU A 1 163 ? -0.928 -7.077 -2.816 1.00 96.50 163 GLU A O 1
ATOM 1341 N N . TYR A 1 164 ? 0.036 -7.072 -4.839 1.00 95.19 164 TYR A N 1
ATOM 1342 C CA . TYR A 1 164 ? 1.191 -6.280 -4.402 1.00 95.19 164 TYR A CA 1
ATOM 1343 C C . TYR A 1 164 ? 1.587 -5.190 -5.399 1.00 95.19 164 TYR A C 1
ATOM 1345 O O . TYR A 1 164 ? 1.529 -5.384 -6.614 1.00 95.19 164 TYR A O 1
ATOM 1353 N N . GLY A 1 165 ? 2.055 -4.059 -4.875 1.00 92.94 165 GLY A N 1
ATOM 1354 C CA . GLY A 1 165 ? 2.977 -3.178 -5.582 1.00 92.94 165 GLY A CA 1
ATOM 1355 C C . GLY A 1 165 ? 2.927 -1.716 -5.124 1.00 92.94 165 GLY A C 1
ATOM 1356 O O . GLY A 1 165 ? 2.416 -1.432 -4.049 1.00 92.94 165 GLY A O 1
ATOM 1357 N N . PRO A 1 166 ? 3.466 -0.769 -5.901 1.00 91.25 166 PRO A N 1
ATOM 1358 C CA . PRO A 1 166 ? 4.234 -1.051 -7.098 1.00 91.25 166 PRO A CA 1
ATOM 1359 C C . PRO A 1 166 ? 5.491 -1.858 -6.777 1.00 91.25 166 PRO A C 1
ATOM 1361 O O . PRO A 1 166 ? 6.135 -1.644 -5.752 1.00 91.25 166 PRO A O 1
ATOM 1364 N N . VAL A 1 167 ? 5.810 -2.815 -7.639 1.00 89.56 167 VAL A N 1
ATOM 1365 C CA . VAL A 1 167 ? 7.031 -3.605 -7.506 1.00 89.56 167 VAL A CA 1
ATOM 1366 C C . VAL A 1 167 ? 8.206 -2.892 -8.174 1.00 89.56 167 VAL A C 1
ATOM 1368 O O . VAL A 1 167 ? 8.056 -2.287 -9.239 1.00 89.56 167 VAL A O 1
ATOM 1371 N N . LEU A 1 168 ? 9.371 -2.959 -7.536 1.00 87.31 168 LEU A N 1
ATOM 1372 C CA . LEU A 1 168 ? 10.624 -2.403 -8.039 1.00 87.31 168 LEU A CA 1
ATOM 1373 C C . LEU A 1 168 ? 11.401 -3.461 -8.832 1.00 87.31 168 LEU A C 1
ATOM 1375 O O . LEU A 1 168 ? 11.204 -4.664 -8.631 1.00 87.31 168 LEU A O 1
ATOM 1379 N N . PHE A 1 169 ? 12.257 -3.009 -9.750 1.00 86.06 169 PHE A N 1
ATOM 1380 C CA . PHE A 1 169 ? 13.020 -3.883 -10.645 1.00 86.06 169 PHE A CA 1
ATOM 1381 C C . PHE A 1 169 ? 13.884 -4.875 -9.858 1.00 86.06 169 PHE A C 1
ATOM 1383 O O . PHE A 1 169 ? 13.732 -6.085 -10.024 1.00 86.06 169 PHE A O 1
ATOM 1390 N N . ASP A 1 170 ? 14.694 -4.391 -8.913 1.00 82.88 170 ASP A N 1
ATOM 1391 C CA . ASP A 1 170 ? 15.578 -5.259 -8.130 1.00 82.88 170 ASP A CA 1
ATOM 1392 C C . ASP A 1 170 ? 14.794 -6.203 -7.212 1.00 82.88 170 ASP A C 1
ATOM 1394 O O . ASP A 1 170 ? 15.230 -7.325 -6.942 1.00 82.88 170 ASP A O 1
ATOM 1398 N N . THR A 1 171 ? 13.616 -5.790 -6.729 1.00 84.19 171 THR A N 1
ATOM 1399 C CA . THR A 1 171 ? 12.714 -6.692 -5.999 1.00 84.19 171 THR A CA 1
ATOM 1400 C C . THR A 1 171 ? 12.268 -7.853 -6.891 1.00 84.19 171 THR A C 1
ATOM 1402 O O . THR A 1 171 ? 12.370 -8.998 -6.458 1.00 84.19 171 THR A O 1
ATOM 1405 N N . LEU A 1 172 ? 11.837 -7.603 -8.136 1.00 82.38 172 LEU A N 1
ATOM 1406 C CA . LEU A 1 172 ? 11.468 -8.673 -9.077 1.00 82.38 172 LEU A CA 1
ATOM 1407 C C . LEU A 1 172 ? 12.650 -9.591 -9.402 1.00 82.38 172 LEU A C 1
ATOM 1409 O O . LEU A 1 172 ? 12.498 -10.812 -9.375 1.00 82.38 172 LEU A O 1
ATOM 1413 N N . CYS A 1 173 ? 13.830 -9.021 -9.648 1.00 79.88 173 CYS A N 1
ATOM 1414 C CA . CYS A 1 173 ? 15.044 -9.784 -9.935 1.00 79.88 173 CYS A CA 1
ATOM 1415 C C . CYS A 1 173 ? 15.455 -10.694 -8.764 1.00 79.88 173 CYS A C 1
ATOM 1417 O O . CYS A 1 173 ? 15.955 -11.799 -8.979 1.00 79.88 173 CYS A O 1
ATOM 1419 N N . ARG A 1 174 ? 15.211 -10.268 -7.516 1.00 79.19 174 ARG A N 1
ATOM 1420 C CA . ARG A 1 174 ? 15.553 -11.029 -6.302 1.00 79.19 174 ARG A CA 1
ATOM 1421 C C . ARG A 1 174 ? 14.509 -12.054 -5.871 1.00 79.19 174 ARG A C 1
ATOM 1423 O O . ARG A 1 174 ? 14.836 -12.890 -5.030 1.00 79.19 174 ARG A O 1
ATOM 1430 N N . LEU A 1 175 ? 13.300 -12.053 -6.437 1.00 79.38 175 LEU A N 1
ATOM 1431 C CA . LEU A 1 175 ? 12.309 -13.095 -6.152 1.00 79.38 175 LEU A CA 1
ATOM 1432 C C . LEU A 1 175 ? 12.868 -14.458 -6.584 1.00 79.38 175 LEU A C 1
ATOM 1434 O O . LEU A 1 175 ? 12.960 -14.758 -7.770 1.00 79.38 175 LEU A O 1
ATOM 1438 N N . SER A 1 176 ? 13.302 -15.253 -5.607 1.00 68.25 176 SER A N 1
ATOM 1439 C CA . SER A 1 176 ? 14.009 -16.524 -5.809 1.00 68.25 176 SER A CA 1
ATOM 1440 C C . SER A 1 176 ? 13.088 -17.743 -5.805 1.00 68.25 176 SER A C 1
ATOM 1442 O O . SER A 1 176 ? 13.512 -18.833 -6.183 1.00 68.25 176 SER A O 1
ATOM 1444 N N . SER A 1 177 ? 11.838 -17.574 -5.377 1.00 73.00 177 SER A N 1
ATOM 1445 C CA . SER A 1 177 ? 10.843 -18.635 -5.274 1.00 73.00 177 SER A CA 1
ATOM 1446 C C . SER A 1 177 ? 9.700 -18.434 -6.259 1.00 73.00 177 SER A C 1
ATOM 1448 O O . SER A 1 177 ? 9.344 -17.309 -6.614 1.00 73.00 177 SER A O 1
ATOM 1450 N N . PHE A 1 178 ? 9.099 -19.552 -6.673 1.00 79.56 178 PHE A N 1
ATOM 1451 C CA . PHE A 1 178 ? 7.879 -19.525 -7.465 1.00 79.56 178 PHE A CA 1
ATOM 1452 C C . PHE A 1 178 ? 6.772 -18.791 -6.706 1.00 79.56 178 PHE A C 1
ATOM 1454 O O . PHE A 1 178 ? 6.429 -19.159 -5.579 1.00 79.56 178 PHE A O 1
ATOM 1461 N N . LYS A 1 179 ? 6.205 -17.758 -7.329 1.00 85.19 179 LYS A N 1
ATOM 1462 C CA . LYS A 1 179 ? 5.205 -16.887 -6.715 1.00 85.19 179 LYS A CA 1
ATOM 1463 C C . LYS A 1 179 ? 4.077 -16.607 -7.695 1.00 85.19 179 LYS A C 1
ATOM 1465 O O . LYS A 1 179 ? 4.308 -16.164 -8.815 1.00 85.19 179 LYS A O 1
ATOM 1470 N N . ILE A 1 180 ? 2.849 -16.837 -7.238 1.00 86.50 180 ILE A N 1
ATOM 1471 C CA . ILE A 1 180 ? 1.631 -16.467 -7.959 1.00 86.50 180 ILE A CA 1
ATOM 1472 C C . ILE A 1 180 ? 1.048 -15.209 -7.313 1.00 86.50 180 ILE A C 1
ATOM 1474 O O . ILE A 1 180 ? 0.882 -15.162 -6.090 1.00 86.50 180 ILE A O 1
ATOM 1478 N N . PHE A 1 181 ? 0.746 -14.213 -8.140 1.00 89.88 181 PHE A N 1
ATOM 1479 C CA . PHE A 1 181 ? 0.032 -12.999 -7.770 1.00 89.88 181 PHE A CA 1
ATOM 1480 C C . PHE A 1 181 ? -1.347 -12.978 -8.423 1.00 89.88 181 PHE A C 1
ATOM 1482 O O . PHE A 1 181 ? -1.458 -13.121 -9.640 1.00 89.88 181 PHE A O 1
ATOM 1489 N N . ASP A 1 182 ? -2.373 -12.686 -7.627 1.00 92.38 182 ASP A N 1
ATOM 1490 C CA . ASP A 1 182 ? -3.704 -12.364 -8.144 1.00 92.38 182 ASP A CA 1
ATOM 1491 C C . ASP A 1 182 ? -3.616 -11.037 -8.918 1.00 92.38 182 ASP A C 1
ATOM 1493 O O . ASP A 1 182 ? -4.106 -10.918 -10.039 1.00 92.38 182 ASP A O 1
ATOM 1497 N N . LYS A 1 183 ? -2.930 -10.032 -8.346 1.00 92.81 183 LYS A N 1
ATOM 1498 C CA . LYS A 1 183 ? -2.623 -8.769 -9.034 1.00 92.81 183 LYS A CA 1
ATOM 1499 C C . LYS A 1 183 ? -1.225 -8.259 -8.716 1.00 92.81 183 LYS A C 1
ATOM 1501 O O . LYS A 1 183 ? -0.844 -8.169 -7.551 1.00 92.81 183 LYS A O 1
ATOM 1506 N N . LEU A 1 184 ? -0.498 -7.829 -9.740 1.00 91.88 184 LEU A N 1
ATOM 1507 C CA . LEU A 1 184 ? 0.809 -7.196 -9.582 1.00 91.88 184 LEU A CA 1
ATOM 1508 C C . LEU A 1 184 ? 0.792 -5.796 -10.196 1.00 91.88 184 LEU A C 1
ATOM 1510 O O . LEU A 1 184 ? 0.449 -5.627 -11.365 1.00 91.88 184 LEU A O 1
ATOM 1514 N N . HIS A 1 185 ? 1.156 -4.793 -9.400 1.00 92.62 185 HIS A N 1
ATOM 1515 C CA . HIS A 1 185 ? 1.248 -3.405 -9.841 1.00 92.62 185 HIS A CA 1
ATOM 1516 C C . HIS A 1 185 ? 2.682 -3.078 -10.262 1.00 92.62 185 HIS A C 1
ATOM 1518 O O . HIS A 1 185 ? 3.617 -3.263 -9.483 1.00 92.62 185 HIS A O 1
ATOM 1524 N N . VAL A 1 186 ? 2.851 -2.558 -11.475 1.00 89.94 186 VAL A N 1
ATOM 1525 C CA . VAL A 1 186 ? 4.145 -2.189 -12.065 1.00 89.94 186 VAL A CA 1
ATOM 1526 C C . VAL A 1 186 ? 4.072 -0.742 -12.538 1.00 89.94 186 VAL A C 1
ATOM 1528 O O . VAL A 1 186 ? 3.070 -0.330 -13.121 1.00 89.94 186 VAL A O 1
ATOM 1531 N N . THR A 1 187 ? 5.118 0.043 -12.284 1.00 88.50 187 THR A N 1
ATOM 1532 C CA . THR A 1 187 ? 5.172 1.454 -12.705 1.00 88.50 187 THR A CA 1
ATOM 1533 C C . THR A 1 187 ? 5.923 1.621 -14.014 1.00 88.50 187 THR A C 1
ATOM 1535 O O . THR A 1 187 ? 6.762 0.792 -14.360 1.00 88.50 187 THR A O 1
ATOM 1538 N N . SER A 1 188 ? 5.694 2.742 -14.699 1.00 87.44 188 SER A N 1
ATOM 1539 C CA . SER A 1 188 ? 6.525 3.164 -15.832 1.00 87.44 188 SER A CA 1
ATOM 1540 C C . SER A 1 188 ? 8.018 3.204 -15.496 1.00 87.44 188 SER A C 1
ATOM 1542 O O . SER A 1 188 ? 8.827 2.837 -16.339 1.00 87.44 188 SER A O 1
ATOM 1544 N N . ARG A 1 189 ? 8.383 3.584 -14.263 1.00 86.44 189 ARG A N 1
ATOM 1545 C CA . ARG A 1 189 ? 9.774 3.560 -13.791 1.00 86.44 189 ARG A CA 1
ATOM 1546 C C . ARG A 1 189 ? 10.336 2.141 -13.758 1.00 86.44 189 ARG A C 1
ATOM 1548 O O . ARG A 1 189 ? 11.408 1.909 -14.291 1.00 86.44 189 ARG A O 1
ATOM 1555 N N . THR A 1 190 ? 9.589 1.186 -13.208 1.00 88.62 190 THR A N 1
ATOM 1556 C CA . THR A 1 190 ? 10.003 -0.224 -13.192 1.00 88.62 190 THR A CA 1
ATOM 1557 C C . THR A 1 190 ? 10.218 -0.752 -14.614 1.00 88.62 190 THR A C 1
ATOM 1559 O O . THR A 1 190 ? 11.196 -1.443 -14.875 1.00 88.62 190 THR A O 1
ATOM 1562 N N . LEU A 1 191 ? 9.320 -0.411 -15.546 1.00 89.25 191 LEU A N 1
ATOM 1563 C CA . LEU A 1 191 ? 9.452 -0.790 -16.957 1.00 89.25 191 LEU A CA 1
ATOM 1564 C C . LEU A 1 191 ? 10.691 -0.152 -17.615 1.00 89.25 191 LEU A C 1
ATOM 1566 O O . LEU A 1 191 ? 11.380 -0.815 -18.388 1.00 89.25 191 LEU A O 1
ATOM 1570 N N . GLU A 1 192 ? 10.982 1.116 -17.302 1.00 88.75 192 GLU A N 1
ATOM 1571 C CA . GLU A 1 192 ? 12.199 1.824 -17.729 1.00 88.75 192 GLU A CA 1
ATOM 1572 C C . GLU A 1 192 ? 13.459 1.131 -17.194 1.00 88.75 192 GLU A C 1
ATOM 1574 O O . GLU A 1 192 ? 14.395 0.903 -17.956 1.00 88.75 192 GLU A O 1
ATOM 1579 N N . ASP A 1 193 ? 13.467 0.733 -15.923 1.00 89.62 193 ASP A N 1
ATOM 1580 C CA . ASP A 1 193 ? 14.604 0.048 -15.305 1.00 89.62 193 ASP A CA 1
ATOM 1581 C C . ASP A 1 193 ? 14.903 -1.291 -16.010 1.00 89.62 193 ASP A C 1
ATOM 1583 O O . ASP A 1 193 ? 16.061 -1.572 -16.320 1.00 89.62 193 ASP A O 1
ATOM 1587 N N . PHE A 1 194 ? 13.873 -2.062 -16.390 1.00 88.94 194 PHE A N 1
ATOM 1588 C CA . PHE A 1 194 ? 14.043 -3.259 -17.231 1.00 88.94 194 PHE A CA 1
ATOM 1589 C C . PHE A 1 194 ? 14.669 -2.939 -18.593 1.00 88.94 194 PHE A C 1
ATOM 1591 O O . PHE A 1 194 ? 15.606 -3.616 -19.023 1.00 88.94 194 PHE A O 1
ATOM 1598 N N . ALA A 1 195 ? 14.151 -1.923 -19.289 1.00 88.94 195 ALA A N 1
ATOM 1599 C CA . ALA A 1 195 ? 14.637 -1.546 -20.614 1.00 88.94 195 ALA A CA 1
ATOM 1600 C C . ALA A 1 195 ? 16.092 -1.060 -20.569 1.00 88.94 195 ALA A C 1
ATOM 1602 O O . ALA A 1 195 ? 16.907 -1.461 -21.404 1.00 88.94 195 ALA A O 1
ATOM 1603 N N . ASN A 1 196 ? 16.425 -0.241 -19.571 1.00 89.56 196 ASN A N 1
ATOM 1604 C CA . ASN A 1 196 ? 17.768 0.284 -19.353 1.00 89.56 196 ASN A CA 1
ATOM 1605 C C . ASN A 1 196 ? 18.748 -0.830 -18.998 1.00 89.56 196 ASN A C 1
ATOM 1607 O O . ASN A 1 196 ? 19.830 -0.879 -19.575 1.00 89.56 196 ASN A O 1
ATOM 1611 N N . PHE A 1 197 ? 18.358 -1.752 -18.113 1.00 89.31 197 PHE A N 1
ATOM 1612 C CA . PHE A 1 197 ? 19.169 -2.921 -17.787 1.00 89.31 197 PHE A CA 1
ATOM 1613 C C . PHE A 1 197 ? 19.504 -3.720 -19.051 1.00 89.31 197 PHE A C 1
ATOM 1615 O O . PHE A 1 197 ? 20.670 -3.992 -19.331 1.00 89.31 197 PHE A O 1
ATOM 1622 N N . CYS A 1 198 ? 18.500 -4.034 -19.870 1.00 88.19 198 CYS A N 1
ATOM 1623 C CA . CYS A 1 198 ? 18.723 -4.840 -21.067 1.00 88.19 198 CYS A CA 1
ATOM 1624 C C . CYS A 1 198 ? 19.553 -4.099 -22.121 1.00 88.19 198 CYS A C 1
ATOM 1626 O O . CYS A 1 198 ? 20.428 -4.699 -22.735 1.00 88.19 198 CYS A O 1
ATOM 1628 N N . SER A 1 199 ? 19.322 -2.797 -22.296 1.00 86.38 199 SER A N 1
ATOM 1629 C CA . SER A 1 199 ? 20.076 -1.961 -23.241 1.00 86.38 199 SER A CA 1
ATOM 1630 C C . SER A 1 199 ? 21.531 -1.757 -22.819 1.00 86.38 199 SER A C 1
ATOM 1632 O O . SER A 1 199 ? 22.397 -1.597 -23.670 1.00 86.38 199 SER A O 1
ATOM 1634 N N . PHE A 1 200 ? 21.803 -1.742 -21.513 1.00 87.50 200 PHE A N 1
ATOM 1635 C CA . PHE A 1 200 ? 23.152 -1.568 -20.982 1.00 87.50 200 PHE A CA 1
ATOM 1636 C C . PHE A 1 200 ? 24.002 -2.836 -21.122 1.00 87.50 200 PHE A C 1
ATOM 1638 O O . PHE A 1 200 ? 25.193 -2.747 -21.410 1.00 87.50 200 PHE A O 1
ATOM 1645 N N . PHE A 1 201 ? 23.405 -4.012 -20.908 1.00 86.62 201 PHE A N 1
ATOM 1646 C CA . PHE A 1 201 ? 24.135 -5.284 -20.886 1.00 86.62 201 PHE A CA 1
ATOM 1647 C C . PHE A 1 201 ? 24.136 -6.041 -22.220 1.00 86.62 201 PHE A C 1
ATOM 1649 O O . PHE A 1 201 ? 24.971 -6.924 -22.409 1.00 86.62 201 PHE A O 1
ATOM 1656 N N . ALA A 1 202 ? 23.228 -5.723 -23.142 1.00 86.31 202 ALA A N 1
ATOM 1657 C CA . ALA A 1 202 ? 23.169 -6.356 -24.454 1.00 86.31 202 ALA A CA 1
ATOM 1658 C C . ALA A 1 202 ? 24.001 -5.599 -25.500 1.00 86.31 202 ALA A C 1
ATOM 1660 O O . ALA A 1 202 ? 24.017 -4.370 -25.522 1.00 86.31 202 ALA A O 1
ATOM 1661 N N . GLY A 1 203 ? 24.651 -6.331 -26.411 1.00 82.88 203 GLY A N 1
ATOM 1662 C CA . GLY A 1 203 ? 25.392 -5.733 -27.529 1.00 82.88 203 GLY A CA 1
ATOM 1663 C C . GLY A 1 203 ? 24.509 -5.315 -28.710 1.00 82.88 203 GLY A C 1
ATOM 1664 O O . GLY A 1 203 ? 24.920 -4.486 -29.522 1.00 82.88 203 GLY A O 1
ATOM 1665 N N . CYS A 1 204 ? 23.301 -5.874 -28.818 1.00 86.00 204 CYS A N 1
ATOM 1666 C CA . CYS A 1 204 ? 22.335 -5.583 -29.876 1.00 86.00 204 CYS A CA 1
ATOM 1667 C C . CYS A 1 204 ? 20.883 -5.771 -29.398 1.00 86.00 204 CYS A C 1
ATOM 1669 O O . CYS A 1 204 ? 20.631 -6.222 -28.279 1.00 86.00 204 CYS A O 1
ATOM 1671 N N . LYS A 1 205 ? 19.914 -5.438 -30.265 1.00 82.31 205 LYS A N 1
ATOM 1672 C CA . LYS A 1 205 ? 18.478 -5.510 -29.948 1.00 82.31 205 LYS A CA 1
ATOM 1673 C C . LYS A 1 205 ? 18.021 -6.945 -29.675 1.00 82.31 205 LYS A C 1
ATOM 1675 O O . LYS A 1 205 ? 17.225 -7.172 -28.767 1.00 82.31 205 LYS A O 1
ATOM 1680 N N . GLU A 1 206 ? 18.502 -7.901 -30.457 1.00 84.69 206 GLU A N 1
ATOM 1681 C CA . GLU A 1 206 ? 18.154 -9.316 -30.327 1.00 84.69 206 GLU A CA 1
ATOM 1682 C C . GLU A 1 206 ? 18.611 -9.862 -28.968 1.00 84.69 206 GLU A C 1
ATOM 1684 O O . GLU A 1 206 ? 17.823 -10.482 -28.252 1.00 84.69 206 GLU A O 1
ATOM 1689 N N . ASP A 1 207 ? 19.840 -9.532 -28.566 1.00 85.94 207 ASP A N 1
ATOM 1690 C CA . ASP A 1 207 ? 20.396 -9.889 -27.261 1.00 85.94 207 ASP A CA 1
ATOM 1691 C C . ASP A 1 207 ? 19.608 -9.237 -26.115 1.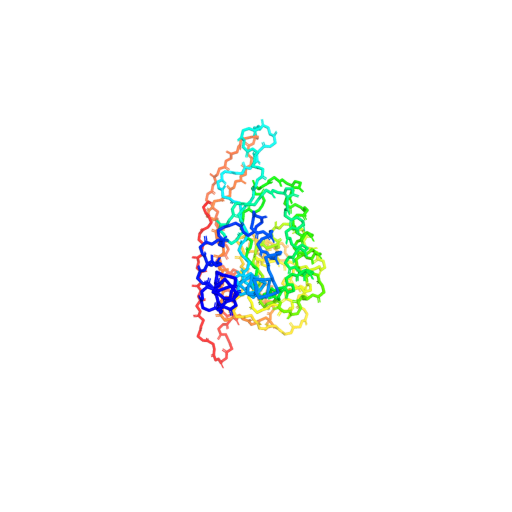00 85.94 207 ASP A C 1
ATOM 1693 O O . ASP A 1 207 ? 19.373 -9.874 -25.087 1.00 85.94 207 ASP A O 1
ATOM 1697 N N . SER A 1 208 ? 19.133 -7.994 -26.291 1.00 84.81 208 SER A N 1
ATOM 1698 C CA . SER A 1 208 ? 18.289 -7.317 -25.298 1.00 84.81 208 SER A CA 1
ATOM 1699 C C . SER A 1 208 ? 16.977 -8.059 -25.060 1.00 84.81 208 SER A C 1
ATOM 1701 O O . SER A 1 208 ? 16.530 -8.142 -23.920 1.00 84.81 208 SER A O 1
ATOM 1703 N N . VAL A 1 209 ? 16.356 -8.600 -26.113 1.00 82.94 209 VAL A N 1
ATOM 1704 C CA . VAL A 1 209 ? 15.101 -9.364 -26.007 1.00 82.94 209 VAL A CA 1
ATOM 1705 C C . VAL A 1 209 ? 15.330 -10.681 -25.269 1.00 82.94 209 VAL A C 1
ATOM 1707 O O . VAL A 1 209 ? 14.538 -11.031 -24.395 1.00 82.94 209 VAL A O 1
ATOM 1710 N N . VAL A 1 210 ? 16.424 -11.388 -25.569 1.00 84.62 210 VAL A N 1
ATOM 1711 C CA . VAL A 1 210 ? 16.795 -12.631 -24.871 1.00 84.62 210 VAL A CA 1
ATOM 1712 C C . VAL A 1 210 ? 17.103 -12.362 -23.397 1.00 84.62 210 VAL A C 1
ATOM 1714 O O . VAL A 1 210 ? 16.627 -13.084 -22.518 1.00 84.62 210 VAL A O 1
ATOM 1717 N N . LEU A 1 211 ? 17.858 -11.299 -23.110 1.00 85.38 211 LEU A N 1
ATOM 1718 C CA . LEU A 1 211 ? 18.173 -10.897 -21.744 1.00 85.38 211 LEU A CA 1
ATOM 1719 C C . LEU A 1 211 ? 16.904 -10.515 -20.978 1.00 85.38 211 LEU A C 1
ATOM 1721 O O . LEU A 1 211 ? 16.688 -11.016 -19.878 1.00 85.38 211 LEU A O 1
ATOM 1725 N N . LEU A 1 212 ? 16.033 -9.702 -21.572 1.00 83.94 212 LEU A N 1
ATOM 1726 C CA . LEU A 1 212 ? 14.762 -9.302 -20.976 1.00 83.94 212 LEU A CA 1
ATOM 1727 C C . LEU A 1 212 ? 13.883 -10.512 -20.650 1.00 83.94 212 LEU A C 1
ATOM 1729 O O . LEU A 1 212 ? 13.357 -10.601 -19.542 1.00 83.94 212 LEU A O 1
ATOM 1733 N N . ASP A 1 213 ? 13.778 -11.465 -21.578 1.00 81.56 213 ASP A N 1
ATOM 1734 C CA . ASP A 1 213 ? 13.085 -12.728 -21.345 1.00 81.56 213 ASP A CA 1
ATOM 1735 C C . ASP A 1 213 ? 13.700 -13.453 -20.133 1.00 81.56 213 ASP A C 1
ATOM 1737 O O . ASP A 1 213 ? 12.989 -13.823 -19.207 1.00 81.56 213 ASP A O 1
ATOM 1741 N N . SER A 1 214 ? 15.026 -13.558 -20.028 1.00 80.88 214 SER A N 1
ATOM 1742 C CA . SER A 1 214 ? 15.668 -14.204 -18.870 1.00 80.88 214 SER A CA 1
ATOM 1743 C C . SER A 1 214 ? 15.425 -13.491 -17.525 1.00 80.88 214 SER A C 1
ATOM 1745 O O . SER A 1 214 ? 15.250 -14.160 -16.504 1.00 80.88 214 SER A O 1
ATOM 1747 N N . VAL A 1 215 ? 15.372 -12.152 -17.514 1.00 77.94 215 VAL A N 1
ATOM 1748 C CA . VAL A 1 215 ? 15.245 -11.337 -16.289 1.00 77.94 215 VAL A CA 1
ATOM 1749 C C . VAL A 1 215 ? 13.792 -11.260 -15.816 1.00 77.94 215 VAL A C 1
ATOM 1751 O O . VAL A 1 215 ? 13.537 -11.227 -14.612 1.00 77.94 215 VAL A O 1
ATOM 1754 N N . VAL A 1 216 ? 12.818 -11.293 -16.729 1.00 74.19 216 VAL A N 1
ATOM 1755 C CA . VAL A 1 216 ? 11.391 -11.422 -16.395 1.00 74.19 216 VAL A CA 1
ATOM 1756 C C . VAL A 1 216 ? 11.111 -12.874 -15.984 1.00 74.19 216 VAL A C 1
ATOM 1758 O O . VAL A 1 216 ? 10.556 -13.661 -16.741 1.00 74.19 216 VAL A O 1
ATOM 1761 N N . ARG A 1 217 ? 11.566 -13.251 -14.786 1.00 68.94 217 ARG A N 1
ATOM 1762 C CA . ARG A 1 217 ? 11.683 -14.630 -14.276 1.00 68.94 217 ARG A CA 1
ATOM 1763 C C . ARG A 1 217 ? 10.412 -15.492 -14.468 1.00 68.94 217 ARG A C 1
ATOM 1765 O O . ARG A 1 217 ? 9.329 -15.060 -14.066 1.00 68.94 217 ARG A O 1
ATOM 1772 N N . PRO A 1 218 ? 10.513 -16.728 -15.009 1.00 58.91 218 PRO A N 1
ATOM 1773 C CA . PRO A 1 218 ? 9.356 -17.613 -15.240 1.00 58.91 218 PRO A CA 1
ATOM 1774 C C . PRO A 1 218 ? 8.698 -18.117 -13.941 1.00 58.91 218 PRO A C 1
ATOM 1776 O O . PRO A 1 218 ? 7.552 -18.592 -13.942 1.00 58.91 218 PRO A O 1
ATOM 1779 N N . GLU A 1 219 ? 9.413 -18.007 -12.821 1.00 72.50 219 GLU A N 1
ATOM 1780 C CA . GLU A 1 219 ? 8.945 -18.356 -11.483 1.00 72.50 219 GLU A CA 1
ATOM 1781 C C . GLU A 1 219 ? 7.823 -17.430 -10.992 1.00 72.50 219 GLU A C 1
ATOM 1783 O O . GLU A 1 219 ? 7.073 -17.793 -10.086 1.00 72.50 219 GLU A O 1
ATOM 1788 N N . ILE A 1 220 ? 7.647 -16.265 -11.616 1.00 76.50 220 ILE A N 1
ATOM 1789 C CA . ILE A 1 220 ? 6.567 -15.337 -11.299 1.00 76.50 220 ILE A CA 1
ATOM 1790 C C . ILE A 1 220 ? 5.370 -15.636 -12.211 1.00 76.50 220 ILE A C 1
ATOM 1792 O O . ILE A 1 220 ? 5.489 -15.755 -13.429 1.00 76.50 220 ILE A O 1
ATOM 1796 N N . SER A 1 221 ? 4.190 -15.798 -11.619 1.00 79.75 221 SER A N 1
ATOM 1797 C CA . SER A 1 221 ? 2.912 -15.935 -12.323 1.00 79.75 221 SER A CA 1
ATOM 1798 C C . SER A 1 221 ? 1.984 -14.815 -11.882 1.00 79.75 221 SER A C 1
ATOM 1800 O O . SER A 1 221 ? 1.901 -14.534 -10.688 1.00 79.75 221 SER A O 1
ATOM 1802 N N . VAL A 1 222 ? 1.276 -14.189 -12.820 1.00 83.69 222 VAL A N 1
ATOM 1803 C CA . VAL A 1 222 ? 0.391 -13.056 -12.527 1.00 83.69 222 VAL A CA 1
ATOM 1804 C C . VAL A 1 222 ? -0.952 -13.252 -13.229 1.00 83.69 222 VAL A C 1
ATOM 1806 O O . VAL A 1 222 ? -0.985 -13.456 -14.442 1.00 83.69 222 VAL A O 1
ATOM 1809 N N . ASP A 1 223 ? -2.054 -13.156 -12.482 1.00 84.75 223 ASP A N 1
ATOM 1810 C CA . ASP A 1 223 ? -3.405 -13.226 -13.053 1.00 84.75 223 ASP A CA 1
ATOM 1811 C C . ASP A 1 223 ? -3.827 -11.881 -13.664 1.00 84.75 223 ASP A C 1
ATOM 1813 O O . ASP A 1 223 ? -4.350 -11.824 -14.782 1.00 84.75 223 ASP A O 1
ATOM 1817 N N . HIS A 1 224 ? -3.542 -10.778 -12.966 1.00 87.19 224 HIS A N 1
ATOM 1818 C CA . HIS A 1 224 ? -3.772 -9.423 -13.460 1.00 87.19 224 HIS A CA 1
ATOM 1819 C C . HIS A 1 224 ? -2.539 -8.534 -13.315 1.00 87.19 224 HIS A C 1
ATOM 1821 O O . HIS A 1 224 ? -2.083 -8.235 -12.209 1.00 87.19 224 HIS A O 1
ATOM 1827 N N . LEU A 1 225 ? -2.043 -8.037 -14.445 1.00 87.44 225 LEU A N 1
ATOM 1828 C CA . LEU A 1 225 ? -0.998 -7.023 -14.468 1.00 87.44 225 LEU A CA 1
ATOM 1829 C C . LEU A 1 225 ? -1.639 -5.630 -14.477 1.00 87.44 225 LEU A C 1
ATOM 1831 O O . LEU A 1 225 ? -2.443 -5.306 -15.358 1.00 87.44 225 LEU A O 1
ATOM 1835 N N . VAL A 1 226 ? -1.288 -4.805 -13.492 1.00 90.00 226 VAL A N 1
ATOM 1836 C CA . VAL A 1 226 ? -1.741 -3.414 -13.397 1.00 90.00 226 VAL A CA 1
ATOM 1837 C C . VAL A 1 226 ? -0.573 -2.495 -13.717 1.00 90.00 226 VAL A C 1
ATOM 1839 O O . VAL A 1 226 ? 0.396 -2.427 -12.963 1.00 90.00 226 VAL A O 1
ATOM 1842 N N . LEU A 1 227 ? -0.679 -1.768 -14.826 1.00 88.75 227 LEU A N 1
ATOM 1843 C CA . LEU A 1 227 ? 0.352 -0.836 -15.269 1.00 88.75 227 LEU A CA 1
ATOM 1844 C C . LEU A 1 227 ? -0.009 0.578 -14.818 1.00 88.75 227 LEU A C 1
ATOM 1846 O O . LEU A 1 227 ? -1.048 1.117 -15.201 1.00 88.75 227 LEU A O 1
ATOM 1850 N N . TRP A 1 228 ? 0.848 1.170 -13.993 1.00 88.25 228 TRP A N 1
ATOM 1851 C CA . TRP A 1 228 ? 0.786 2.567 -13.574 1.00 88.25 228 TRP A CA 1
ATOM 1852 C C . TRP A 1 228 ? 1.673 3.391 -14.497 1.00 88.25 228 TRP A C 1
ATOM 1854 O O . TRP A 1 228 ? 2.882 3.515 -14.285 1.00 88.25 228 TRP A O 1
ATOM 1864 N N . ILE A 1 229 ? 1.066 3.893 -15.568 1.00 82.69 229 ILE A N 1
ATOM 1865 C CA . ILE A 1 229 ? 1.781 4.563 -16.649 1.00 82.69 229 ILE A CA 1
ATOM 1866 C C . ILE A 1 229 ? 1.743 6.065 -16.409 1.00 82.69 229 ILE A C 1
ATOM 1868 O O . ILE A 1 229 ? 0.677 6.648 -16.220 1.00 82.69 229 ILE A O 1
ATOM 1872 N N . ASN A 1 230 ? 2.918 6.683 -16.452 1.00 78.12 230 ASN A N 1
ATOM 1873 C CA . ASN A 1 230 ? 3.052 8.122 -16.593 1.00 78.12 230 ASN A CA 1
ATOM 1874 C C . ASN A 1 230 ? 3.537 8.426 -18.015 1.00 78.12 230 ASN A C 1
ATOM 1876 O O . ASN A 1 230 ? 4.625 8.004 -18.406 1.00 78.12 230 ASN A O 1
ATOM 1880 N N . GLU A 1 231 ? 2.718 9.142 -18.781 1.00 74.19 231 GLU A N 1
ATOM 1881 C CA . GLU A 1 231 ? 2.992 9.501 -20.179 1.00 74.19 231 GLU A CA 1
ATOM 1882 C C . GLU A 1 231 ? 3.963 10.677 -20.316 1.00 74.19 231 GLU A C 1
ATOM 1884 O O . GLU A 1 231 ? 4.347 11.045 -21.428 1.00 74.19 231 GLU A O 1
ATOM 1889 N N . SER A 1 232 ? 4.350 11.294 -19.197 1.00 72.50 232 SER A N 1
ATOM 1890 C CA . SER A 1 232 ? 5.197 12.475 -19.214 1.00 72.50 232 SER A CA 1
ATOM 1891 C C . SER A 1 232 ? 6.293 12.433 -18.159 1.00 72.50 232 SER A C 1
ATOM 1893 O O . SER A 1 232 ? 6.060 12.175 -16.978 1.00 72.50 232 SER A O 1
ATOM 1895 N N . LYS A 1 233 ? 7.523 12.724 -18.586 1.00 72.12 233 LYS A N 1
ATOM 1896 C CA . LYS A 1 233 ? 8.676 12.819 -17.691 1.00 72.12 233 LYS A CA 1
ATOM 1897 C C . LYS A 1 233 ? 8.951 14.281 -17.405 1.00 72.12 233 LYS A C 1
ATOM 1899 O O . LYS A 1 233 ? 8.989 15.122 -18.302 1.00 72.12 233 LYS A O 1
ATOM 1904 N N . VAL A 1 234 ? 9.130 14.577 -16.127 1.00 74.25 234 VAL A N 1
ATOM 1905 C CA . VAL A 1 234 ? 9.643 15.866 -15.689 1.00 74.25 234 VAL A CA 1
ATOM 1906 C C . VAL A 1 234 ? 11.157 15.755 -15.629 1.00 74.25 234 VAL A C 1
ATOM 1908 O O . VAL A 1 234 ? 11.684 14.913 -14.905 1.00 74.25 234 VAL A O 1
ATOM 1911 N N . PHE A 1 235 ? 11.848 16.626 -16.347 1.00 78.00 235 PHE A N 1
ATOM 1912 C CA . PHE A 1 235 ? 13.298 16.758 -16.273 1.00 78.00 235 PHE A CA 1
ATOM 1913 C C . PHE A 1 235 ? 13.679 18.231 -16.196 1.00 78.00 235 PHE A C 1
ATOM 1915 O O . PHE A 1 235 ? 12.858 19.122 -16.423 1.00 78.00 235 PHE A O 1
ATOM 1922 N N . TYR A 1 236 ? 14.927 18.484 -15.824 1.00 79.19 236 TYR A N 1
ATOM 1923 C CA . TYR A 1 236 ? 15.474 19.828 -15.746 1.00 79.19 236 TYR A CA 1
ATOM 1924 C C . TYR A 1 236 ? 16.490 19.999 -16.864 1.00 79.19 236 TYR A C 1
ATOM 1926 O O . TYR A 1 236 ? 17.479 19.276 -16.916 1.00 79.19 236 TYR A O 1
ATOM 1934 N N . GLU A 1 237 ? 16.248 20.964 -17.743 1.00 81.62 237 GLU A N 1
ATOM 1935 C CA . GLU A 1 237 ? 17.193 21.370 -18.779 1.00 81.62 237 GLU A CA 1
ATOM 1936 C C . GLU A 1 237 ? 17.602 22.813 -18.493 1.00 81.62 237 GLU A C 1
ATOM 1938 O O . GLU A 1 237 ? 16.751 23.700 -18.419 1.00 81.62 237 GLU A O 1
ATOM 1943 N N . ASN A 1 238 ? 18.896 23.042 -18.251 1.00 85.31 238 ASN A N 1
ATOM 1944 C CA . ASN A 1 238 ? 19.433 24.348 -17.843 1.00 85.31 238 ASN A CA 1
ATOM 1945 C C . ASN A 1 238 ? 18.699 24.959 -16.628 1.00 85.31 238 ASN A C 1
ATOM 1947 O O . ASN A 1 238 ? 18.442 26.158 -16.576 1.00 85.31 238 ASN A O 1
ATOM 1951 N N . GLY A 1 239 ? 18.307 24.120 -15.662 1.00 83.69 239 GLY A N 1
ATOM 1952 C CA . GLY A 1 239 ? 17.564 24.539 -14.465 1.00 83.69 239 GLY A CA 1
ATOM 1953 C C . GLY A 1 239 ? 16.070 24.808 -14.691 1.00 83.69 239 GLY A C 1
ATOM 1954 O O . GLY A 1 239 ? 15.339 25.016 -13.723 1.00 83.69 239 GLY A O 1
ATOM 1955 N N . VAL A 1 240 ? 15.581 24.744 -15.933 1.00 80.06 240 VAL A N 1
ATOM 1956 C CA . VAL A 1 240 ? 14.161 24.902 -16.258 1.00 80.06 240 VAL A CA 1
ATOM 1957 C C . VAL A 1 240 ? 13.477 23.539 -16.232 1.00 80.06 240 VAL A C 1
ATOM 1959 O O . VAL A 1 240 ? 13.884 22.608 -16.926 1.00 80.06 240 VAL A O 1
ATOM 1962 N N . LYS A 1 241 ? 12.409 23.429 -15.436 1.00 81.31 241 LYS A N 1
ATOM 1963 C CA . LYS A 1 241 ? 11.560 22.236 -15.380 1.00 81.31 241 LYS A CA 1
ATOM 1964 C C . LYS A 1 241 ? 10.803 22.097 -16.702 1.00 81.31 241 LYS A C 1
ATOM 1966 O O . LYS A 1 241 ? 9.893 22.877 -16.974 1.00 81.31 241 LYS A O 1
ATOM 1971 N N . LYS A 1 242 ? 11.155 21.094 -17.498 1.00 82.44 242 LYS A N 1
ATOM 1972 C CA . LYS A 1 242 ? 10.448 20.724 -18.724 1.00 82.44 242 LYS A CA 1
ATOM 1973 C C . LYS A 1 242 ? 9.632 19.457 -18.511 1.00 82.44 242 LYS A C 1
ATOM 1975 O O . LYS A 1 242 ? 9.905 18.652 -17.617 1.00 82.44 242 LYS A O 1
ATOM 1980 N N . ARG A 1 243 ? 8.588 19.324 -19.323 1.00 78.44 243 ARG A N 1
ATOM 1981 C CA . ARG A 1 243 ? 7.759 18.129 -19.430 1.00 78.44 243 ARG A CA 1
ATOM 1982 C C . ARG A 1 243 ? 7.806 17.696 -20.885 1.00 78.44 243 ARG A C 1
ATOM 1984 O O . ARG A 1 243 ? 7.499 18.510 -21.749 1.00 78.44 243 ARG A O 1
ATOM 1991 N N . ASP A 1 244 ? 8.175 16.451 -21.124 1.00 76.94 244 ASP A N 1
ATOM 1992 C CA . ASP A 1 244 ? 8.131 15.854 -22.457 1.00 76.94 244 ASP A CA 1
ATOM 1993 C C . ASP A 1 244 ? 7.402 14.515 -22.403 1.00 76.94 244 ASP A C 1
ATOM 1995 O O . ASP A 1 244 ? 7.262 13.910 -21.329 1.00 76.94 244 ASP A O 1
ATOM 1999 N N . HIS A 1 245 ? 6.909 14.090 -23.560 1.00 77.50 245 HIS A N 1
ATOM 2000 C CA . HIS A 1 245 ? 6.299 12.789 -23.734 1.00 77.50 245 HIS A CA 1
ATOM 2001 C C . HIS A 1 245 ? 7.336 11.699 -23.514 1.00 77.50 245 HIS A C 1
ATOM 2003 O O . HIS A 1 245 ? 8.456 11.746 -24.019 1.00 77.50 245 HIS A O 1
ATOM 2009 N N . TYR A 1 246 ? 6.944 10.705 -22.730 1.00 70.62 246 TYR A N 1
ATOM 2010 C CA . TYR A 1 246 ? 7.819 9.610 -22.377 1.00 70.62 246 TYR A CA 1
ATOM 2011 C C . TYR A 1 246 ? 7.446 8.363 -23.184 1.00 70.62 246 TYR A C 1
ATOM 2013 O O . TYR A 1 246 ? 6.318 7.872 -23.107 1.00 70.62 246 TYR A O 1
ATOM 2021 N N . TYR A 1 247 ? 8.389 7.860 -23.985 1.00 74.00 247 TYR A N 1
ATOM 2022 C CA . TYR A 1 247 ? 8.191 6.642 -24.769 1.00 74.00 247 TYR A CA 1
ATOM 2023 C C . TYR A 1 247 ? 8.147 5.427 -23.837 1.00 74.00 247 TYR A C 1
ATOM 2025 O O . TYR A 1 247 ? 9.092 5.167 -23.097 1.00 74.00 247 TYR A O 1
ATOM 2033 N N . MET A 1 248 ? 7.048 4.670 -23.873 1.00 80.38 248 MET A N 1
ATOM 2034 C CA . MET A 1 248 ? 6.953 3.413 -23.127 1.00 80.38 248 MET A CA 1
ATOM 2035 C C . MET A 1 248 ? 7.787 2.310 -23.784 1.00 80.38 248 MET A C 1
ATOM 2037 O O . MET A 1 248 ? 7.675 2.134 -25.001 1.00 80.38 248 MET A O 1
ATOM 2041 N N . PRO A 1 249 ? 8.550 1.521 -23.002 1.00 84.31 249 PRO A N 1
ATOM 2042 C CA . PRO A 1 249 ? 9.291 0.376 -23.518 1.00 84.31 249 PRO A CA 1
ATOM 2043 C C . PRO A 1 249 ? 8.316 -0.768 -23.828 1.00 84.31 249 PRO A C 1
ATOM 2045 O O . PRO A 1 249 ? 8.062 -1.647 -23.002 1.00 84.31 249 PRO A O 1
ATOM 2048 N N . ARG A 1 250 ? 7.714 -0.722 -25.022 1.00 84.31 250 ARG A N 1
ATOM 2049 C CA . ARG A 1 250 ? 6.673 -1.666 -25.460 1.00 84.31 250 ARG A CA 1
ATOM 2050 C C . ARG A 1 250 ? 7.167 -3.106 -25.423 1.00 84.31 250 ARG A C 1
ATOM 2052 O O . ARG A 1 250 ? 6.448 -3.962 -24.928 1.00 84.31 250 ARG A O 1
ATOM 2059 N N . GLU A 1 251 ? 8.411 -3.344 -25.830 1.00 83.38 251 GLU A N 1
ATOM 2060 C CA . GLU A 1 251 ? 9.027 -4.670 -25.798 1.00 83.38 251 GLU A CA 1
ATOM 2061 C C . GLU A 1 251 ? 9.052 -5.281 -24.382 1.00 83.38 251 GLU A C 1
ATOM 2063 O O . GLU A 1 251 ? 8.808 -6.476 -24.229 1.00 83.38 251 GLU A O 1
ATOM 2068 N N . VAL A 1 252 ? 9.271 -4.472 -23.333 1.00 84.88 252 VAL A N 1
ATOM 2069 C CA . VAL A 1 252 ? 9.200 -4.928 -21.929 1.00 84.88 252 VAL A CA 1
ATOM 2070 C C . VAL A 1 252 ? 7.786 -5.374 -21.579 1.00 84.88 252 VAL A C 1
ATOM 2072 O O . VAL A 1 252 ? 7.594 -6.457 -21.027 1.00 84.88 252 VAL A O 1
ATOM 2075 N N . ILE A 1 253 ? 6.791 -4.558 -21.930 1.00 84.12 253 ILE A N 1
ATOM 2076 C CA . ILE A 1 253 ? 5.382 -4.860 -21.668 1.00 84.12 253 ILE A CA 1
ATOM 2077 C C . ILE A 1 253 ? 4.982 -6.150 -22.392 1.00 84.12 253 ILE A C 1
ATOM 2079 O O . ILE A 1 253 ? 4.418 -7.045 -21.766 1.00 84.12 253 ILE A O 1
ATOM 2083 N N . ASP A 1 254 ? 5.321 -6.278 -23.674 1.00 83.69 254 ASP A N 1
ATOM 2084 C CA . ASP A 1 254 ? 4.963 -7.433 -24.496 1.00 83.69 254 ASP A CA 1
ATOM 2085 C C . ASP A 1 254 ? 5.542 -8.739 -23.934 1.00 83.69 254 ASP A C 1
ATOM 2087 O O . ASP A 1 254 ? 4.829 -9.741 -23.856 1.00 83.69 254 ASP A O 1
ATOM 2091 N N . ILE A 1 255 ? 6.798 -8.739 -23.469 1.00 81.38 255 ILE A N 1
ATOM 2092 C CA . ILE A 1 255 ? 7.418 -9.929 -22.862 1.00 81.38 255 ILE A CA 1
ATOM 2093 C C . ILE A 1 255 ? 6.775 -10.274 -21.514 1.00 81.38 255 ILE A C 1
ATOM 2095 O O . ILE A 1 255 ? 6.464 -11.444 -21.271 1.00 81.38 255 ILE A O 1
ATOM 2099 N N . MET A 1 256 ? 6.511 -9.280 -20.657 1.00 79.56 256 MET A N 1
ATOM 2100 C CA . MET A 1 256 ? 5.804 -9.509 -19.389 1.00 79.56 256 MET A CA 1
ATOM 2101 C C . MET A 1 256 ? 4.405 -10.098 -19.621 1.00 79.56 256 MET A C 1
ATOM 2103 O O . MET A 1 256 ? 3.987 -11.008 -18.900 1.00 79.56 256 MET A O 1
ATOM 2107 N N . LEU A 1 257 ? 3.692 -9.625 -20.648 1.00 77.88 257 LEU A N 1
ATOM 2108 C CA . LEU A 1 257 ? 2.382 -10.150 -21.028 1.00 77.88 257 LEU A CA 1
ATOM 2109 C C . LEU A 1 257 ? 2.474 -11.565 -21.603 1.00 77.88 257 LEU A C 1
ATOM 2111 O O . LEU A 1 257 ? 1.725 -12.439 -21.171 1.00 77.88 257 LEU A O 1
ATOM 2115 N N . LYS A 1 258 ? 3.408 -11.819 -22.526 1.00 77.38 258 LYS A N 1
ATOM 2116 C CA . LYS A 1 258 ? 3.597 -13.137 -23.146 1.00 77.38 258 LYS A CA 1
ATOM 2117 C C . LYS A 1 258 ? 3.879 -14.218 -22.101 1.00 77.38 258 LYS A C 1
ATOM 2119 O O . LYS A 1 258 ? 3.183 -15.227 -22.064 1.00 77.38 258 LYS A O 1
ATOM 2124 N N . ARG A 1 259 ? 4.830 -13.977 -21.193 1.00 68.62 259 ARG A N 1
ATOM 2125 C CA . ARG A 1 259 ? 5.174 -14.940 -20.130 1.00 68.62 259 ARG A CA 1
ATOM 2126 C C . ARG A 1 259 ? 4.048 -15.185 -19.143 1.00 68.62 259 ARG A C 1
ATOM 2128 O O . ARG A 1 259 ? 3.957 -16.261 -18.554 1.00 68.62 259 ARG A O 1
ATOM 2135 N N . SER A 1 260 ? 3.177 -14.200 -18.976 1.00 59.34 260 SER A N 1
ATOM 2136 C CA . SER A 1 260 ? 1.976 -14.385 -18.182 1.00 59.34 260 SER A CA 1
ATOM 2137 C C . SER A 1 260 ? 1.022 -15.368 -18.889 1.00 59.34 260 SER A C 1
ATOM 2139 O O . SER A 1 260 ? 0.444 -16.221 -18.219 1.00 59.34 260 SER A O 1
ATOM 2141 N N . GLN A 1 261 ? 0.889 -15.324 -20.219 1.00 57.50 261 GLN A N 1
ATOM 2142 C CA . GLN A 1 261 ? -0.062 -16.138 -20.998 1.00 57.50 261 GLN A CA 1
ATOM 2143 C C . GLN A 1 261 ? 0.347 -17.609 -21.205 1.00 57.50 261 GLN A C 1
ATOM 2145 O O . GLN A 1 261 ? -0.528 -18.454 -21.393 1.00 57.50 261 GLN A O 1
ATOM 2150 N N . ASP A 1 262 ? 1.637 -17.944 -21.121 1.00 55.84 262 ASP A N 1
ATOM 2151 C CA . ASP A 1 262 ? 2.163 -19.297 -21.389 1.00 55.84 262 ASP A CA 1
ATOM 2152 C C . ASP A 1 262 ? 1.777 -20.364 -20.328 1.00 55.84 262 ASP A C 1
ATOM 2154 O O . ASP A 1 262 ? 2.195 -21.522 -20.418 1.00 55.84 262 ASP A O 1
ATOM 2158 N N . LYS A 1 263 ? 0.950 -20.028 -19.320 1.00 53.12 263 LYS A N 1
ATOM 2159 C CA . LYS A 1 263 ? 0.467 -20.970 -18.289 1.00 53.12 263 LYS A CA 1
ATOM 2160 C C . LYS A 1 263 ? -1.005 -21.369 -18.519 1.00 53.12 263 LYS A C 1
ATOM 2162 O O . LYS A 1 263 ? -1.899 -20.518 -18.527 1.00 53.12 263 LYS A O 1
ATOM 2167 N N . PRO A 1 264 ? -1.315 -22.675 -18.651 1.00 39.53 264 PRO A N 1
ATOM 2168 C CA . PRO A 1 264 ? -2.622 -23.149 -19.087 1.00 39.53 264 PRO A CA 1
ATOM 2169 C C . PRO A 1 264 ? -3.613 -23.127 -17.921 1.00 39.53 264 PRO A C 1
ATOM 2171 O O . PRO A 1 264 ? -3.778 -24.158 -17.277 1.00 39.53 264 PRO A O 1
ATOM 2174 N N . ARG A 1 265 ? -4.242 -21.975 -17.616 1.00 40.38 265 ARG A N 1
ATOM 2175 C CA . ARG A 1 265 ? -5.566 -21.875 -16.933 1.00 40.38 265 ARG A CA 1
ATOM 2176 C C . ARG A 1 265 ? -6.036 -20.477 -16.515 1.00 40.38 265 ARG A C 1
ATOM 2178 O O . ARG A 1 265 ? -7.107 -20.391 -15.918 1.00 40.38 265 ARG A O 1
ATOM 2185 N N . ILE A 1 266 ? -5.328 -19.392 -16.816 1.00 44.97 266 ILE A N 1
ATOM 2186 C CA . ILE A 1 266 ? -5.697 -18.076 -16.272 1.00 44.97 266 ILE A CA 1
ATOM 2187 C C . ILE A 1 266 ? -6.235 -17.168 -17.384 1.00 44.97 266 ILE A C 1
ATOM 2189 O O . ILE A 1 266 ? -5.535 -16.849 -18.340 1.00 44.97 266 ILE A O 1
ATOM 2193 N N . ARG A 1 267 ? -7.503 -16.744 -17.272 1.00 41.50 267 ARG A N 1
ATOM 2194 C CA . ARG A 1 267 ? -8.037 -15.628 -18.069 1.00 41.50 267 ARG A CA 1
ATOM 2195 C C . ARG A 1 267 ? -7.427 -14.344 -17.520 1.00 41.50 267 ARG A C 1
ATOM 2197 O O . ARG A 1 267 ? -7.776 -13.935 -16.418 1.00 41.50 267 ARG A O 1
ATOM 2204 N N . GLN A 1 268 ? -6.529 -13.732 -18.276 1.00 54.66 268 GLN A N 1
ATOM 2205 C CA . GLN A 1 268 ? -5.812 -12.539 -17.833 1.00 54.66 268 GLN A CA 1
ATOM 2206 C C . GLN A 1 268 ? -6.559 -11.268 -18.199 1.00 54.66 268 GLN A C 1
ATOM 2208 O O . GLN A 1 268 ? -7.162 -11.174 -19.268 1.00 54.66 268 GLN A O 1
ATOM 2213 N N . ALA A 1 269 ? -6.481 -10.272 -17.318 1.00 55.78 269 ALA A N 1
ATOM 2214 C CA . ALA A 1 269 ? -6.905 -8.917 -17.642 1.00 55.78 269 ALA A CA 1
ATOM 2215 C C . ALA A 1 269 ? -5.785 -7.932 -17.319 1.00 55.78 269 ALA A C 1
ATOM 2217 O O . ALA A 1 269 ? -5.274 -7.910 -16.198 1.00 55.78 269 ALA A O 1
ATOM 2218 N N . VAL A 1 270 ? -5.439 -7.107 -18.303 1.00 61.81 270 VAL A N 1
ATOM 2219 C CA . VAL A 1 270 ? -4.507 -5.991 -18.148 1.00 61.81 270 VAL A CA 1
ATOM 2220 C C . VAL A 1 270 ? -5.319 -4.749 -17.827 1.00 61.81 270 VAL A C 1
ATOM 2222 O O . VAL A 1 270 ? -6.248 -4.407 -18.557 1.00 61.81 270 VAL A O 1
ATOM 2225 N N . THR A 1 271 ? -4.977 -4.071 -16.734 1.00 69.44 271 THR A N 1
ATOM 2226 C CA . THR A 1 271 ? -5.562 -2.765 -16.407 1.00 69.44 271 THR A CA 1
ATOM 2227 C C . THR A 1 271 ? -4.491 -1.697 -16.534 1.00 69.44 271 THR A C 1
ATOM 2229 O O . THR A 1 271 ? -3.519 -1.693 -15.779 1.00 69.44 271 THR A O 1
ATOM 2232 N N . VAL A 1 272 ? -4.681 -0.771 -17.471 1.00 63.53 272 VAL A N 1
ATOM 2233 C CA . VAL A 1 272 ? -3.829 0.413 -17.609 1.00 63.53 272 VAL A CA 1
ATOM 2234 C C . VAL A 1 272 ? -4.436 1.541 -16.785 1.00 63.53 272 VAL A C 1
ATOM 2236 O O . VAL A 1 272 ? -5.579 1.934 -17.005 1.00 63.53 272 VAL A O 1
ATOM 2239 N N . THR A 1 273 ? -3.681 2.045 -15.811 1.00 68.06 273 THR A N 1
ATOM 2240 C CA . THR A 1 273 ? -4.042 3.227 -15.023 1.00 68.06 273 THR A CA 1
ATOM 2241 C C . THR A 1 273 ? -3.085 4.355 -15.380 1.00 68.06 273 THR A C 1
ATOM 2243 O O . THR A 1 273 ? -1.882 4.243 -15.140 1.00 68.06 273 THR A O 1
ATOM 2246 N N . LEU A 1 274 ? -3.621 5.438 -15.941 1.00 51.00 274 LEU A N 1
ATOM 2247 C CA . LEU A 1 274 ? -2.860 6.657 -16.201 1.00 51.00 274 LEU A CA 1
ATOM 2248 C C . LEU A 1 274 ? -2.678 7.435 -14.894 1.00 51.00 274 LEU A C 1
ATOM 2250 O O . LEU A 1 274 ? -3.651 7.738 -14.198 1.00 51.00 274 LEU A O 1
ATOM 2254 N N . LEU A 1 275 ? -1.424 7.724 -14.554 1.00 57.44 275 LEU A N 1
ATOM 2255 C CA . LEU A 1 275 ? -1.059 8.630 -13.472 1.00 57.44 275 LEU A CA 1
ATOM 2256 C C . LEU A 1 275 ? -0.939 10.045 -14.058 1.00 57.44 275 LEU A C 1
ATOM 2258 O O . LEU A 1 275 ? -0.070 10.285 -14.896 1.00 57.44 275 LEU A O 1
ATOM 2262 N N . PHE A 1 276 ? -1.829 10.948 -13.639 1.00 40.69 276 PHE A N 1
ATOM 2263 C CA . PHE A 1 276 ? -1.851 12.362 -14.042 1.00 40.69 276 PHE A CA 1
ATOM 2264 C C . PHE A 1 276 ? -1.120 13.262 -13.040 1.00 40.69 276 PHE A C 1
ATOM 2266 O O . PHE A 1 276 ? -1.263 13.016 -11.819 1.00 40.69 276 PHE A O 1
#

Organism: Caenorhabditis remanei (NCBI:txid31234)

pLDDT: mean 82.71, std 11.91, range [39.53, 98.31]

InterPro domains:
  IPR009497 Regulator protein, PHA-1 [PF06542] (36-258)

Secondary structure (DSSP, 8-state):
-HHHHHHHHTT-HHHHHHHHHHHGGGTTTSGGGGGS-HHHHHHHHHHHHHHTSEEEEE--SSPPBTTBGGG--SEEEETTEEEETTTHHHHHHIIIIIS-----EEEEESGGGG-HHHHHHHHHHIIIIIITT-GGG--EEESGGGGSSS-HHHHHHHHH-SEEEEEPHHHHHH--S-EEEEEEEEEHHHHHHHHHHHHHH-SSHHHHHHHHHHHS-TTEEEEEEEEEE-SEEEEEETTEEEEEEPPP-HHHHHHHHHHHHTSTT-----EEEE--